Protein AF-K1T6G9-F1 (afdb_monomer_lite)

InterPro domains:
  IPR007936 Virulence-associated protein E-like domain [PF05272] (79-195)

Sequence (195 aa):
FQNDPLLSGAIAKNLLTERVDIVKPIGYHRIGTAITDTDMNYLLLYLEETYGLTSEKKITAAIGIVANENGYHPVRDYLNGLSWDGQERIRYCLRHFLGADTDQYTYEALRLFLLGAIHRAFCPGCKFEVMLCLVGGQGAGKSTFFRLLAVKDEWFSDDLRKLDDDNVYRKLQGHWIIEMSEMIATANAKSIEEI

Organism: NCBI:txid408170

Radius of gyration: 21.58 Å; chains: 1; bounding box: 62×30×57 Å

pLDDT: mean 89.71, std 13.71, range [32.81, 98.12]

Foldseek 3Di:
DCPDPQCNLQWAQAPQQRAIFRPDDRPDDDDGTGDDPVNLVVQQVVCCVPPVDNPSVVSVVVSVVVRHVSYDHVVVVVVVPDDDPPDDQLQCVCCVQQVDDSDPVSSVLSVLVVVVLVCCSVPPPDDDDDDRDDDDDPPSCPQVSQCVVQVHVQQEEAPCADPPDPCVVVRNGRHSYYHHPPPPVVVVVVVVVVD

Secondary structure (DSSP, 8-state):
-TT-TTTTTTEEEETTTTEEEE-S--SS--SSSB--HHHHHHHHHHHHHHH----HHHHHHHHHHHHHHT-B-HHHHHHHT----S---HHHHHHHHH----SHHHHHHHHHHHHHHHHHHHSTT-------PPP--TTSSHHHHHHHHTSSGGGEE-----SS-TTHHHHHTT-SEE---TTTHHHHHHHHTT-

Structure (mmCIF, N/CA/C/O backbone):
data_AF-K1T6G9-F1
#
_entry.id   AF-K1T6G9-F1
#
loop_
_atom_site.group_PDB
_atom_site.id
_atom_site.type_symbol
_atom_site.label_atom_id
_atom_site.label_alt_id
_atom_site.label_comp_id
_atom_site.label_asym_id
_atom_site.label_entity_id
_atom_site.label_seq_id
_atom_site.pdbx_PDB_ins_code
_atom_site.Cartn_x
_atom_site.Cartn_y
_atom_site.Cartn_z
_atom_site.occupancy
_atom_site.B_iso_or_equiv
_atom_site.auth_seq_id
_atom_site.auth_comp_id
_atom_site.auth_asym_id
_atom_site.auth_atom_id
_atom_site.pdbx_PDB_model_num
ATOM 1 N N . PHE A 1 1 ? -19.872 -5.309 17.193 1.00 87.12 1 PHE A N 1
ATOM 2 C CA . PHE A 1 1 ? -19.063 -5.073 15.980 1.00 87.12 1 PHE A CA 1
ATOM 3 C C . PHE A 1 1 ? -19.697 -5.681 14.733 1.00 87.12 1 PHE A C 1
ATOM 5 O O . PHE A 1 1 ? -20.281 -4.916 13.991 1.00 87.12 1 PHE A O 1
ATOM 12 N N . GLN A 1 2 ? -19.675 -7.001 14.497 1.00 89.06 2 GLN A N 1
ATOM 13 C CA . GLN A 1 2 ? -20.212 -7.580 13.243 1.00 89.06 2 GLN A CA 1
ATOM 14 C C . GLN A 1 2 ? -21.705 -7.295 12.983 1.00 89.06 2 GLN A C 1
ATOM 16 O O . GLN A 1 2 ? -22.087 -7.039 11.848 1.00 89.06 2 GLN A O 1
ATOM 21 N N . ASN A 1 3 ? -22.535 -7.297 14.030 1.00 92.12 3 ASN A N 1
ATOM 22 C CA . ASN A 1 3 ? -23.982 -7.050 13.926 1.00 92.12 3 ASN A CA 1
ATOM 23 C C . ASN A 1 3 ? -24.382 -5.612 14.284 1.00 92.12 3 ASN A C 1
ATOM 25 O O . ASN A 1 3 ? -25.564 -5.288 14.314 1.00 92.12 3 ASN A O 1
ATOM 29 N N . ASP A 1 4 ? -23.407 -4.770 14.621 1.00 95.31 4 ASP A N 1
ATOM 30 C CA . ASP A 1 4 ? -23.679 -3.397 15.027 1.00 95.31 4 ASP A CA 1
ATOM 31 C C . ASP A 1 4 ? -23.962 -2.531 13.785 1.00 95.31 4 ASP A C 1
ATOM 33 O O . ASP A 1 4 ? -23.167 -2.572 12.842 1.00 95.31 4 ASP A O 1
ATOM 37 N N . PRO A 1 5 ? -25.050 -1.743 13.751 1.00 94.06 5 PRO A N 1
ATOM 38 C CA . PRO A 1 5 ? -25.430 -0.992 12.554 1.00 94.06 5 PRO A CA 1
ATOM 39 C C . PRO A 1 5 ? -24.379 0.047 12.134 1.00 94.06 5 PRO A C 1
ATOM 41 O O . PRO A 1 5 ? -24.207 0.301 10.940 1.00 94.06 5 PRO A O 1
ATOM 44 N N . LEU A 1 6 ? -23.645 0.623 13.088 1.00 95.06 6 LEU A N 1
ATOM 45 C CA . LEU A 1 6 ? -22.611 1.616 12.821 1.00 95.06 6 LEU A CA 1
ATOM 46 C C . LEU A 1 6 ? -21.278 0.939 12.474 1.00 95.06 6 LEU A C 1
ATOM 48 O O . LEU A 1 6 ? -20.652 1.260 11.464 1.00 95.06 6 LEU A O 1
ATOM 52 N N . LEU A 1 7 ? -20.865 -0.040 13.278 1.00 95.75 7 LEU A N 1
ATOM 53 C CA . LEU A 1 7 ? -19.518 -0.610 13.283 1.00 95.75 7 LEU A CA 1
ATOM 54 C C . LEU A 1 7 ? -19.350 -1.855 12.399 1.00 95.75 7 LEU A C 1
ATOM 56 O O . LEU A 1 7 ? -18.214 -2.265 1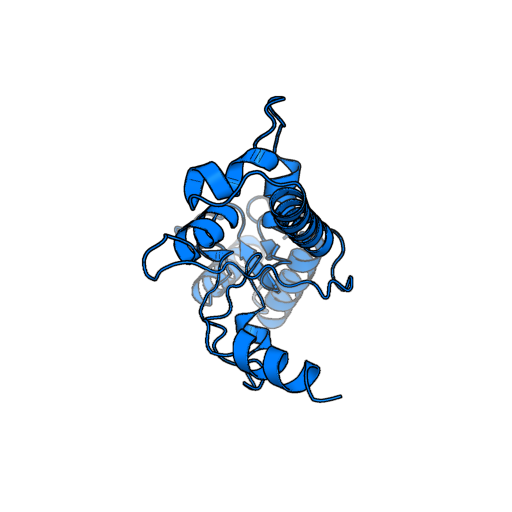2.152 1.00 95.75 7 LEU A O 1
ATOM 60 N N . SER A 1 8 ? -20.432 -2.461 11.902 1.00 95.38 8 SER A N 1
ATOM 61 C CA . SER A 1 8 ? -20.348 -3.637 11.023 1.00 95.38 8 SER A CA 1
ATOM 62 C C . SER A 1 8 ? -19.552 -3.328 9.754 1.00 95.38 8 SER A C 1
ATOM 64 O O . SER A 1 8 ? -19.879 -2.394 9.021 1.00 95.38 8 SER A O 1
ATOM 66 N N . GLY A 1 9 ? -18.465 -4.068 9.518 1.00 94.75 9 GLY A N 1
ATOM 67 C CA . GLY A 1 9 ? -17.541 -3.834 8.401 1.00 94.75 9 GLY A CA 1
ATOM 68 C C . GLY A 1 9 ? -16.750 -2.520 8.480 1.00 94.75 9 GLY A C 1
ATOM 69 O O . GLY A 1 9 ? -16.117 -2.143 7.501 1.00 94.75 9 GLY A O 1
ATOM 70 N N . ALA A 1 10 ? -16.790 -1.794 9.606 1.00 96.62 10 ALA A N 1
ATOM 71 C CA . ALA A 1 10 ? -16.025 -0.555 9.757 1.00 96.62 10 ALA A CA 1
ATOM 72 C C . ALA A 1 10 ? -14.562 -0.792 10.104 1.00 96.62 10 ALA A C 1
ATOM 74 O O . ALA A 1 10 ? -13.724 0.016 9.735 1.00 96.62 10 ALA A O 1
ATOM 75 N N . ILE A 1 11 ? -14.279 -1.853 10.856 1.00 97.62 11 ILE A N 1
ATOM 76 C CA . ILE A 1 11 ? -12.964 -2.130 11.428 1.00 97.62 11 ILE A CA 1
ATOM 77 C C . ILE A 1 11 ? -12.346 -3.281 10.650 1.00 97.62 11 ILE A C 1
ATOM 79 O O . ILE A 1 11 ? -12.944 -4.357 10.578 1.00 97.62 11 ILE A O 1
ATOM 83 N N . ALA A 1 12 ? -11.160 -3.055 10.097 1.00 98.12 12 ALA A N 1
ATOM 84 C CA . ALA A 1 12 ? -10.482 -3.998 9.223 1.00 98.12 12 ALA A CA 1
ATOM 85 C C . ALA A 1 12 ? -8.965 -3.944 9.417 1.00 98.12 12 ALA A C 1
ATOM 87 O O . ALA A 1 12 ? -8.394 -2.890 9.687 1.00 98.12 12 ALA A O 1
ATOM 88 N N . LYS A 1 13 ? -8.292 -5.085 9.273 1.00 98.12 13 LYS A N 1
ATOM 89 C CA . LYS A 1 13 ? -6.832 -5.156 9.290 1.00 98.12 13 LYS A CA 1
ATOM 90 C C . LYS A 1 13 ? -6.295 -4.825 7.902 1.00 98.12 13 LYS A C 1
ATOM 92 O O . LYS A 1 13 ? -6.597 -5.517 6.933 1.00 98.12 13 LYS A O 1
ATOM 97 N N . ASN A 1 14 ? -5.463 -3.800 7.813 1.00 97.75 14 ASN A N 1
ATOM 98 C CA . ASN A 1 14 ? -4.732 -3.475 6.601 1.00 97.75 14 ASN A CA 1
ATOM 99 C C . ASN A 1 14 ? -3.511 -4.398 6.495 1.00 97.75 14 ASN A C 1
ATOM 101 O O . ASN A 1 14 ? -2.544 -4.245 7.234 1.00 97.75 14 ASN A O 1
ATOM 105 N N . LEU A 1 15 ? -3.554 -5.365 5.582 1.00 96.69 15 LEU A N 1
ATOM 106 C CA . LEU A 1 15 ? -2.525 -6.401 5.423 1.00 96.69 15 LEU A CA 1
ATOM 107 C C . LEU A 1 15 ? -1.205 -5.877 4.834 1.00 96.69 15 LEU A C 1
ATOM 109 O O . LEU A 1 15 ? -0.201 -6.581 4.860 1.00 96.69 15 LEU A O 1
ATOM 113 N N . LEU A 1 16 ? -1.192 -4.658 4.281 1.00 95.56 16 LEU A N 1
ATOM 114 C CA . LEU A 1 16 ? 0.039 -4.026 3.802 1.00 95.56 16 LEU A CA 1
ATOM 115 C C . LEU A 1 16 ? 0.820 -3.392 4.965 1.00 95.56 16 LEU A C 1
ATOM 117 O O . LEU A 1 16 ? 2.044 -3.499 5.031 1.00 95.56 16 LEU A O 1
ATOM 121 N N . THR A 1 17 ? 0.112 -2.733 5.887 1.00 95.00 17 THR A N 1
ATOM 122 C CA . THR A 1 17 ? 0.708 -2.005 7.023 1.00 95.00 17 THR A CA 1
ATOM 123 C C . THR A 1 17 ? 0.685 -2.797 8.336 1.00 95.00 17 THR A C 1
ATOM 125 O O . THR A 1 17 ? 1.345 -2.401 9.293 1.00 95.00 17 THR A O 1
ATOM 128 N N . GLU A 1 18 ? -0.071 -3.898 8.389 1.00 94.56 18 GLU A N 1
ATOM 129 C CA . GLU A 1 18 ? -0.451 -4.677 9.581 1.00 94.56 18 GLU A CA 1
ATOM 130 C C . GLU A 1 18 ? -1.162 -3.868 10.681 1.00 94.56 18 GLU A C 1
ATOM 132 O O . GLU A 1 18 ? -1.222 -4.295 11.836 1.00 94.56 18 GLU A O 1
ATOM 137 N N . ARG A 1 19 ? -1.723 -2.703 10.339 1.00 95.69 19 ARG A N 1
ATOM 138 C CA . ARG A 1 19 ? -2.480 -1.859 11.273 1.00 95.69 19 ARG A CA 1
ATOM 139 C C . ARG A 1 19 ? -3.970 -2.173 11.228 1.00 95.69 19 ARG A C 1
ATOM 141 O O . ARG A 1 19 ? -4.474 -2.761 10.271 1.00 95.69 19 ARG A O 1
ATOM 148 N N . VAL A 1 20 ? -4.669 -1.782 12.289 1.00 97.88 20 VAL A N 1
ATOM 149 C CA . VAL A 1 20 ? -6.132 -1.787 12.314 1.00 97.88 20 VAL A CA 1
ATOM 150 C C . VAL A 1 20 ? -6.623 -0.440 11.812 1.00 97.88 20 VAL A C 1
ATOM 152 O O . VAL A 1 20 ? -6.256 0.599 12.361 1.00 97.88 20 VAL A O 1
ATOM 155 N N . ASP A 1 21 ? -7.481 -0.483 10.805 1.00 97.69 21 ASP A N 1
ATOM 156 C CA . ASP A 1 21 ? -8.034 0.676 10.131 1.00 97.69 21 ASP A CA 1
ATOM 157 C C . ASP A 1 21 ? -9.553 0.742 10.357 1.00 97.69 21 ASP A C 1
ATOM 159 O O . ASP A 1 21 ? -10.249 -0.276 10.404 1.00 97.69 21 ASP A O 1
ATOM 163 N N . ILE A 1 22 ? -10.074 1.964 10.464 1.00 97.19 22 ILE A N 1
ATOM 164 C CA . ILE A 1 22 ? -11.490 2.273 10.275 1.00 97.19 22 ILE A CA 1
ATOM 165 C C . ILE A 1 22 ? -11.675 2.661 8.806 1.00 97.19 22 ILE A C 1
ATOM 167 O O . ILE A 1 22 ? -11.188 3.711 8.372 1.00 97.19 22 ILE A O 1
ATOM 171 N N . VAL A 1 23 ? -12.365 1.804 8.053 1.00 95.25 23 VAL A N 1
ATOM 172 C CA . VAL A 1 23 ? -12.483 1.853 6.584 1.00 95.25 23 VAL A CA 1
ATOM 173 C C . VAL A 1 23 ? -13.799 2.452 6.084 1.00 95.25 23 VAL A C 1
ATOM 175 O O . VAL A 1 23 ? -13.985 2.622 4.881 1.00 95.25 23 VAL A O 1
ATOM 178 N N . LYS A 1 24 ? -14.711 2.814 6.992 1.00 93.62 24 LYS A N 1
ATOM 179 C CA . LYS A 1 24 ? -15.937 3.558 6.669 1.00 93.62 24 LYS A CA 1
ATOM 180 C C . LYS A 1 24 ? -16.251 4.599 7.753 1.00 93.62 24 LYS A C 1
ATOM 182 O O . LYS A 1 24 ? -15.775 4.452 8.877 1.00 93.62 24 LYS A O 1
ATOM 187 N N . PRO A 1 25 ? -17.064 5.627 7.461 1.00 93.12 25 PRO A N 1
ATOM 188 C CA . PRO A 1 25 ? -17.472 6.609 8.465 1.00 93.12 25 PRO A CA 1
ATOM 189 C C . PRO A 1 25 ? -18.239 5.968 9.634 1.00 93.12 25 PRO A C 1
ATOM 191 O O . PRO A 1 25 ? -19.157 5.181 9.408 1.00 93.12 25 PRO A O 1
ATOM 194 N N . ILE A 1 26 ? -17.897 6.348 10.871 1.00 93.06 26 ILE A N 1
ATOM 195 C CA . ILE A 1 26 ? -18.533 5.847 12.107 1.00 93.06 26 ILE A CA 1
ATOM 196 C C . ILE A 1 26 ? -19.054 6.971 13.019 1.00 93.06 26 ILE A C 1
ATOM 198 O O . ILE A 1 26 ? -19.041 6.861 14.238 1.00 93.06 26 ILE A O 1
ATOM 202 N N . GLY A 1 27 ? -19.535 8.067 12.426 1.00 89.25 27 GLY A N 1
ATOM 203 C CA . GLY A 1 27 ? -20.288 9.101 13.152 1.00 89.25 27 GLY A CA 1
ATOM 204 C C . GLY A 1 27 ? -19.471 10.26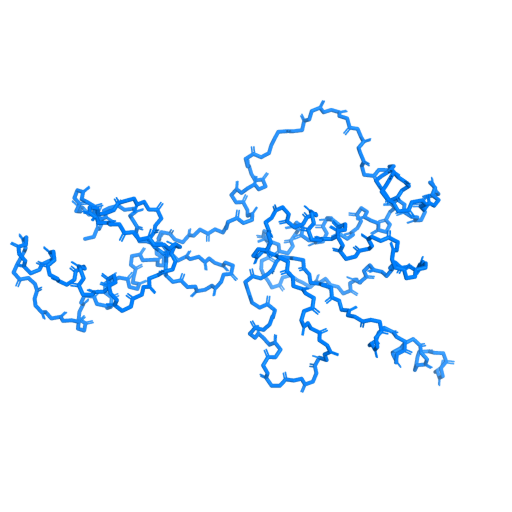5 13.721 1.00 89.25 27 GLY A C 1
ATOM 205 O O . GLY A 1 27 ? -20.058 11.182 14.285 1.00 89.25 27 GLY A O 1
ATOM 206 N N . TYR A 1 28 ? -18.151 10.290 13.526 1.00 90.88 28 TYR A N 1
ATOM 207 C CA . TYR A 1 28 ? -17.304 11.432 13.878 1.00 90.88 28 TYR A CA 1
ATOM 208 C C . TYR A 1 28 ? -16.223 11.687 12.818 1.00 90.88 28 TYR A C 1
ATOM 210 O O . TYR A 1 28 ? -15.920 10.831 11.982 1.00 90.88 28 TYR A O 1
ATOM 218 N N . HIS A 1 29 ? -15.677 12.905 12.819 1.00 89.88 29 HIS A N 1
ATOM 219 C CA . HIS A 1 29 ? -14.650 13.312 11.865 1.00 89.88 29 HIS A CA 1
ATOM 220 C C . HIS A 1 29 ? -13.283 12.739 12.245 1.00 89.88 29 HIS A C 1
ATOM 222 O O . HIS A 1 29 ? -12.894 12.768 13.411 1.00 89.88 29 HIS A O 1
ATOM 228 N N . ARG A 1 30 ? -12.540 12.265 11.244 1.00 91.88 30 ARG A N 1
ATOM 229 C CA . ARG A 1 30 ? -11.214 11.674 11.418 1.00 91.88 30 ARG A CA 1
ATOM 230 C C . ARG A 1 30 ? -10.339 11.888 10.190 1.00 91.88 30 ARG A C 1
ATOM 232 O O . ARG A 1 30 ? -10.846 12.043 9.079 1.00 91.88 30 ARG A O 1
ATOM 239 N N . ILE A 1 31 ? -9.027 11.872 10.414 1.00 86.25 31 ILE A N 1
ATOM 240 C CA . ILE A 1 31 ? -7.997 12.005 9.381 1.00 86.25 31 ILE A CA 1
ATOM 241 C C . ILE A 1 31 ? -7.228 10.684 9.308 1.00 86.25 31 ILE A C 1
ATOM 243 O O . ILE A 1 31 ? -6.717 10.208 10.318 1.00 86.25 31 ILE A O 1
ATOM 247 N N . GLY A 1 32 ? -7.132 10.106 8.110 1.00 90.62 32 GLY A N 1
ATOM 248 C CA . GLY A 1 32 ? -6.495 8.805 7.891 1.00 90.62 32 GLY A CA 1
ATOM 249 C C . GLY A 1 32 ? -7.404 7.616 8.212 1.00 90.62 32 GLY A C 1
ATOM 250 O O . GLY A 1 32 ? -8.550 7.779 8.636 1.00 90.62 32 GLY A O 1
ATOM 251 N N . THR A 1 33 ? -6.907 6.405 7.955 1.00 94.25 33 THR A N 1
ATOM 252 C CA . THR A 1 33 ? -7.651 5.150 8.159 1.00 94.25 33 THR A CA 1
ATOM 253 C C . THR A 1 33 ? -7.239 4.425 9.431 1.00 94.25 33 THR A C 1
ATOM 255 O O . THR A 1 33 ? -8.123 3.925 10.118 1.00 94.25 33 THR A O 1
ATOM 258 N N . ALA A 1 34 ? -5.959 4.443 9.807 1.00 96.06 34 ALA A N 1
ATOM 259 C CA . ALA A 1 34 ? -5.457 3.781 11.012 1.00 96.06 34 ALA A CA 1
ATOM 260 C C . ALA A 1 34 ? -6.169 4.256 12.291 1.00 96.06 34 ALA A C 1
ATOM 262 O O . ALA A 1 34 ? -6.409 5.452 12.463 1.00 96.06 34 ALA A O 1
ATOM 263 N N . ILE A 1 35 ? -6.504 3.315 13.175 1.00 95.75 35 ILE A N 1
ATOM 264 C CA . ILE A 1 35 ? -7.061 3.608 14.500 1.00 95.75 35 ILE A CA 1
ATOM 265 C C . ILE A 1 35 ? -6.044 4.393 15.333 1.00 95.75 35 ILE A C 1
ATOM 267 O O . ILE A 1 35 ? -4.867 4.040 15.406 1.00 95.75 35 ILE A O 1
ATOM 271 N N . THR A 1 36 ? -6.537 5.437 15.991 1.00 95.25 36 THR A N 1
ATOM 272 C CA . THR A 1 36 ? -5.817 6.255 16.971 1.00 95.25 36 THR A CA 1
ATOM 273 C C . THR A 1 36 ? -6.381 6.059 18.380 1.00 95.25 36 THR A C 1
ATOM 275 O O . THR A 1 36 ? -7.480 5.532 18.554 1.00 95.25 36 THR A O 1
ATOM 278 N N . ASP A 1 37 ? -5.679 6.554 19.400 1.00 93.62 37 ASP A N 1
ATOM 279 C CA . ASP A 1 37 ? -6.185 6.548 20.783 1.00 93.62 37 ASP A CA 1
ATOM 280 C C . ASP A 1 37 ? -7.502 7.334 20.914 1.00 93.62 37 ASP A C 1
ATOM 282 O O . ASP A 1 37 ? -8.397 6.967 21.674 1.00 93.62 37 ASP A O 1
ATOM 286 N N . THR A 1 38 ? -7.664 8.402 20.126 1.00 94.19 38 THR A N 1
ATOM 287 C CA . THR A 1 38 ? -8.920 9.156 20.065 1.00 94.19 38 THR A CA 1
ATOM 288 C C . THR A 1 38 ? -10.052 8.315 19.477 1.00 94.19 38 THR A C 1
ATOM 290 O O . THR A 1 38 ? -11.153 8.334 20.024 1.00 94.19 38 THR A O 1
ATOM 293 N N . ASP A 1 39 ? -9.793 7.541 18.415 1.00 94.88 39 ASP A N 1
ATOM 294 C CA . ASP A 1 39 ? -10.783 6.608 17.863 1.00 94.88 39 ASP A CA 1
ATOM 295 C C . ASP A 1 39 ? -11.193 5.553 18.901 1.00 94.88 39 ASP A C 1
ATOM 297 O O . ASP A 1 39 ? -12.376 5.253 19.047 1.00 94.88 39 ASP A O 1
ATOM 301 N N . MET A 1 40 ? -10.231 5.029 19.666 1.00 94.69 40 MET A N 1
ATOM 302 C CA . MET A 1 40 ? -10.508 4.073 20.740 1.00 94.69 40 MET A CA 1
ATOM 303 C C . MET A 1 40 ? -11.439 4.661 21.803 1.00 94.69 40 MET A C 1
ATOM 305 O O . MET A 1 40 ? -12.405 4.003 22.183 1.00 94.69 40 MET A O 1
ATOM 309 N N . ASN A 1 41 ? -11.220 5.909 22.222 1.00 94.62 41 ASN A N 1
ATOM 310 C CA . ASN A 1 41 ? -12.104 6.587 23.174 1.00 94.62 41 ASN A CA 1
ATOM 311 C C . ASN A 1 41 ? -13.530 6.766 22.629 1.00 94.62 41 ASN A C 1
ATOM 313 O O . ASN A 1 41 ? -14.491 6.512 23.352 1.00 94.62 41 ASN A O 1
ATOM 317 N N . TYR A 1 42 ? -13.685 7.148 21.3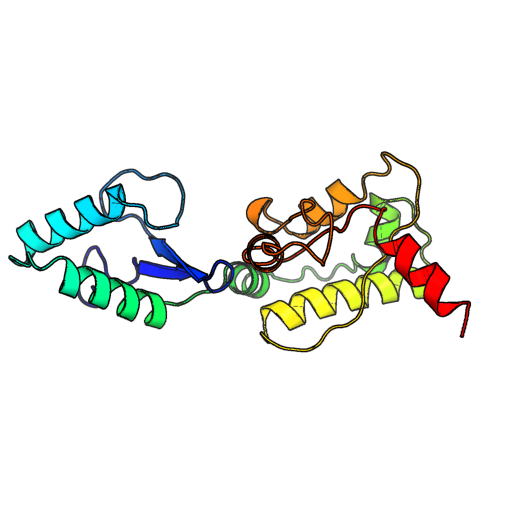55 1.00 95.31 42 TYR A N 1
ATOM 318 C CA . TYR A 1 42 ? -15.009 7.247 20.728 1.00 95.31 42 TYR A CA 1
ATOM 319 C C . TYR A 1 42 ? -15.711 5.890 20.626 1.00 95.31 42 TYR A C 1
ATOM 321 O O . TYR A 1 42 ? -16.907 5.797 20.897 1.00 95.31 42 TYR A O 1
ATOM 329 N N . LEU A 1 43 ? -14.982 4.831 20.266 1.00 94.88 43 LEU A N 1
ATOM 330 C CA . LEU A 1 43 ? -15.524 3.474 20.202 1.00 94.88 43 LEU A CA 1
ATOM 331 C C . LEU A 1 43 ? -15.953 2.969 21.585 1.00 94.88 43 LEU A C 1
ATOM 333 O O . LEU A 1 43 ? -17.015 2.361 21.700 1.00 94.88 43 LEU A O 1
ATOM 337 N N . LEU A 1 44 ? -15.152 3.226 22.625 1.00 95.69 44 LEU A N 1
ATOM 338 C CA . LEU A 1 44 ? -15.493 2.882 24.007 1.00 95.69 44 LEU A CA 1
ATOM 339 C C . LEU A 1 44 ? -16.762 3.607 24.452 1.00 95.69 44 LEU A C 1
ATOM 341 O O . LEU A 1 44 ? -17.699 2.945 24.889 1.00 95.69 44 LEU A O 1
ATOM 345 N N . LEU A 1 45 ? -16.818 4.928 24.258 1.00 95.75 45 LEU A N 1
ATOM 346 C CA . LEU A 1 45 ? -17.984 5.740 24.605 1.00 95.75 45 LEU A CA 1
ATOM 347 C C . LEU A 1 45 ? -19.245 5.243 23.887 1.00 95.75 45 LEU A C 1
ATOM 349 O O . LEU A 1 45 ? -20.266 5.005 24.524 1.00 95.75 45 LEU A O 1
ATOM 353 N N . TYR A 1 46 ? -19.159 5.001 22.577 1.00 96.12 46 TYR A N 1
ATOM 354 C CA . TYR A 1 46 ? -20.281 4.488 21.791 1.00 96.12 46 TYR A CA 1
ATOM 355 C C . TYR A 1 46 ? -20.793 3.133 22.306 1.00 96.12 46 TYR A C 1
ATOM 357 O O . TYR A 1 46 ? -22.002 2.918 22.413 1.00 96.12 46 TYR A O 1
ATOM 365 N N . LEU A 1 47 ? -19.887 2.202 22.621 1.00 96.38 47 LEU A N 1
ATOM 366 C CA . LEU A 1 47 ? -20.250 0.865 23.101 1.00 96.38 47 LEU A CA 1
ATOM 367 C C . LEU A 1 47 ? -20.790 0.883 24.535 1.00 96.38 47 LEU A C 1
ATOM 369 O O . LEU A 1 47 ? -21.654 0.067 24.870 1.00 96.38 47 LEU A O 1
ATOM 373 N N . GLU A 1 48 ? -20.309 1.804 25.365 1.00 96.88 48 GLU A N 1
ATOM 374 C CA . GLU A 1 48 ? -20.846 2.048 26.699 1.00 96.88 48 GLU A CA 1
ATOM 375 C C . GLU A 1 48 ? -22.270 2.606 26.618 1.00 96.88 48 GLU A C 1
ATOM 377 O O . GLU A 1 48 ? -23.181 2.021 27.200 1.00 96.88 48 GLU A O 1
ATOM 382 N N . GLU A 1 49 ? -22.497 3.665 25.838 1.00 96.50 49 GLU A N 1
ATOM 383 C CA . GLU A 1 49 ? -23.817 4.294 25.701 1.00 96.50 49 GLU A CA 1
ATOM 384 C C . GLU A 1 49 ? -24.848 3.368 25.037 1.00 96.50 49 GLU A C 1
ATOM 386 O O . GLU A 1 49 ? -26.015 3.351 25.428 1.00 96.50 49 GLU A O 1
ATOM 391 N N . THR A 1 50 ? -24.428 2.572 24.049 1.00 96.62 50 THR A N 1
ATOM 392 C CA . THR A 1 50 ? -25.345 1.725 23.267 1.00 96.62 50 THR A CA 1
ATOM 393 C C . THR A 1 50 ? -25.617 0.375 23.934 1.00 96.62 50 THR A C 1
ATOM 395 O O . THR A 1 50 ? -26.727 -0.150 23.838 1.00 96.62 50 THR A O 1
ATOM 398 N N . TYR A 1 51 ? -24.618 -0.213 24.605 1.00 96.25 51 TYR A N 1
ATOM 399 C CA . TYR A 1 51 ? -24.685 -1.595 25.102 1.00 96.25 51 TYR A CA 1
ATOM 400 C C . TYR A 1 51 ? -24.268 -1.769 26.570 1.00 96.25 51 TYR A C 1
ATOM 402 O O . TYR A 1 51 ? -24.290 -2.895 27.071 1.00 96.25 51 TYR A O 1
ATOM 410 N N . GLY A 1 52 ? -23.858 -0.707 27.269 1.00 96.88 52 GLY A N 1
ATOM 411 C CA . GLY A 1 52 ? -23.348 -0.784 28.643 1.00 96.88 52 GLY A CA 1
ATOM 412 C C . GLY A 1 52 ? -22.001 -1.507 28.765 1.00 96.88 52 GLY A C 1
ATOM 413 O O . GLY A 1 52 ? -21.665 -2.019 29.834 1.00 96.88 52 GLY A O 1
ATOM 414 N N . LEU A 1 53 ? -21.237 -1.619 27.672 1.00 95.56 53 LEU A N 1
ATOM 415 C CA . LEU A 1 53 ? -19.953 -2.319 27.657 1.00 95.56 53 LEU A CA 1
ATOM 416 C C . LEU A 1 53 ? -18.821 -1.381 28.089 1.00 95.56 53 LEU A C 1
ATOM 418 O O . LEU A 1 53 ? -18.426 -0.502 27.339 1.00 95.56 53 LEU A O 1
ATOM 422 N N . THR A 1 54 ? -18.245 -1.629 29.266 1.00 94.25 54 THR A N 1
ATOM 423 C CA . THR A 1 54 ? -17.219 -0.754 29.875 1.00 94.25 54 THR A CA 1
ATOM 424 C C . THR A 1 54 ? -15.826 -1.382 29.958 1.00 94.25 54 THR A C 1
ATOM 426 O O . THR A 1 54 ? -14.851 -0.741 30.342 1.00 94.25 54 THR A O 1
ATOM 429 N N . SER A 1 55 ? -15.693 -2.668 29.622 1.00 96.38 55 SER A N 1
ATOM 430 C CA . SER A 1 55 ? -14.413 -3.372 29.727 1.00 96.38 55 SER A CA 1
ATOM 431 C C . SER A 1 55 ? -13.527 -3.089 28.517 1.00 96.38 55 SER A C 1
ATOM 433 O O . SER A 1 55 ? -13.567 -3.825 27.529 1.00 96.38 55 SER A O 1
ATOM 435 N N . GLU A 1 56 ? -12.667 -2.079 28.638 1.00 94.75 56 GLU A N 1
ATOM 436 C CA . GLU A 1 56 ? -11.706 -1.691 27.599 1.00 94.75 56 GLU A CA 1
ATOM 437 C C . GLU A 1 56 ? -10.908 -2.888 27.069 1.00 94.75 56 GLU A C 1
ATOM 439 O O . GLU A 1 56 ? -10.888 -3.150 25.870 1.00 94.75 56 GLU A O 1
ATOM 444 N N . LYS A 1 57 ? -10.348 -3.714 27.962 1.00 96.50 57 LYS A N 1
ATOM 445 C CA . LYS A 1 57 ? -9.576 -4.904 27.572 1.00 96.50 57 LYS A CA 1
ATOM 446 C C . LYS A 1 57 ? -10.361 -5.861 26.662 1.00 96.50 57 LYS A C 1
ATOM 448 O O . LYS A 1 57 ? -9.796 -6.400 25.711 1.00 96.50 57 LYS A O 1
ATOM 453 N N . LYS A 1 58 ? -11.644 -6.107 26.954 1.00 96.12 58 LYS A N 1
ATOM 454 C CA . LYS A 1 58 ? -12.489 -6.990 26.129 1.00 96.12 58 LYS A CA 1
ATOM 455 C C . LYS A 1 58 ? -12.831 -6.339 24.794 1.00 96.12 58 LYS A C 1
ATOM 457 O O . LYS A 1 58 ? -12.856 -7.030 23.780 1.00 96.12 58 LYS A O 1
ATOM 462 N N . ILE A 1 59 ? -13.069 -5.031 24.799 1.00 95.88 59 ILE A N 1
ATOM 463 C CA . ILE A 1 59 ? -13.388 -4.259 23.599 1.00 95.88 59 ILE A CA 1
ATOM 464 C C . ILE A 1 59 ? -12.189 -4.240 22.651 1.00 95.88 59 ILE A C 1
ATOM 466 O O . ILE A 1 59 ? -12.339 -4.617 21.494 1.00 95.88 59 ILE A O 1
ATOM 470 N N . THR A 1 60 ? -10.989 -3.933 23.143 1.00 95.75 60 THR A N 1
ATOM 471 C CA . THR A 1 60 ? -9.754 -3.957 22.345 1.00 95.75 60 THR A CA 1
ATOM 472 C C . THR A 1 60 ? -9.471 -5.346 21.770 1.00 95.75 60 THR A C 1
ATOM 474 O O . THR A 1 60 ? -9.129 -5.472 20.594 1.00 95.75 60 THR A O 1
ATOM 477 N N . ALA A 1 61 ? -9.682 -6.412 22.552 1.00 96.62 61 ALA A N 1
ATOM 478 C CA . ALA A 1 61 ? -9.560 -7.779 22.044 1.00 96.62 61 ALA A CA 1
ATOM 479 C C . ALA A 1 61 ? -10.574 -8.073 20.921 1.00 96.62 61 ALA A C 1
ATOM 481 O O . ALA A 1 61 ? -10.211 -8.644 19.895 1.00 96.62 61 ALA A O 1
ATOM 482 N N . ALA A 1 62 ? -11.830 -7.649 21.084 1.00 96.31 62 ALA A N 1
ATOM 483 C CA . ALA A 1 62 ? -12.871 -7.827 20.075 1.00 96.31 62 ALA A CA 1
ATOM 484 C C . ALA A 1 62 ? -12.603 -7.016 18.794 1.00 96.31 62 ALA A C 1
ATOM 486 O O . ALA A 1 62 ? -12.836 -7.527 17.700 1.00 96.31 62 ALA A O 1
ATOM 487 N N . ILE A 1 63 ? -12.066 -5.797 18.914 1.00 96.56 63 ILE A N 1
ATOM 488 C CA . ILE A 1 63 ? -11.604 -4.983 17.779 1.00 96.56 63 ILE A CA 1
ATOM 489 C C . ILE A 1 63 ? -10.533 -5.740 16.996 1.00 96.56 63 ILE A C 1
ATOM 491 O O . ILE A 1 63 ? -10.646 -5.854 15.780 1.00 96.56 63 ILE A O 1
ATOM 495 N N . GLY A 1 64 ? -9.534 -6.308 17.680 1.00 96.56 64 GLY A N 1
ATOM 496 C CA . GLY A 1 64 ? -8.474 -7.087 17.036 1.00 96.56 64 GLY A CA 1
ATOM 497 C C . GLY A 1 64 ? -8.997 -8.312 16.277 1.00 96.56 64 GLY A C 1
ATOM 498 O O . GLY A 1 64 ? -8.568 -8.561 15.151 1.00 96.56 64 GLY A O 1
ATOM 499 N N . ILE A 1 65 ? -9.956 -9.042 16.858 1.00 97.25 65 ILE A N 1
ATOM 500 C CA . ILE A 1 65 ? -10.590 -10.205 16.213 1.00 97.25 65 ILE A CA 1
ATOM 501 C C . ILE A 1 65 ? -11.319 -9.777 14.936 1.00 97.25 65 ILE A C 1
ATOM 503 O O . ILE A 1 65 ? -11.043 -10.307 13.862 1.00 97.25 65 ILE A O 1
ATOM 507 N N . VAL A 1 66 ? -12.193 -8.775 15.037 1.00 97.12 66 VAL A N 1
ATOM 508 C CA . VAL A 1 66 ? -13.010 -8.321 13.903 1.00 97.12 66 VAL A CA 1
ATOM 509 C C . VAL A 1 66 ? -12.155 -7.678 12.815 1.00 97.12 66 VAL A C 1
ATOM 511 O O . VAL A 1 66 ? -12.408 -7.890 11.633 1.00 97.12 66 VAL A O 1
ATOM 514 N N . ALA A 1 67 ? -11.110 -6.934 13.190 1.00 97.75 67 ALA A N 1
ATOM 515 C CA . ALA A 1 67 ? -10.152 -6.398 12.233 1.00 97.75 67 ALA A CA 1
ATOM 516 C C . ALA A 1 67 ? -9.515 -7.522 11.409 1.00 97.75 67 ALA A C 1
ATOM 518 O O . ALA A 1 67 ? -9.448 -7.428 10.185 1.00 97.75 67 ALA A O 1
ATOM 519 N N . ASN A 1 68 ? -9.069 -8.591 12.073 1.00 96.69 68 ASN A N 1
ATOM 520 C CA . ASN A 1 68 ? -8.442 -9.727 11.408 1.00 96.69 68 ASN A CA 1
ATOM 521 C C . ASN A 1 68 ? -9.409 -10.458 10.463 1.00 96.69 68 ASN A C 1
ATOM 523 O O . ASN A 1 68 ? -9.008 -10.850 9.372 1.00 96.69 68 ASN A O 1
ATOM 527 N N . GLU A 1 69 ? -10.673 -10.615 10.857 1.00 96.31 69 GLU A N 1
ATOM 528 C CA . GLU A 1 69 ? -11.713 -11.225 10.015 1.00 96.31 69 GLU A CA 1
ATOM 529 C C . GLU A 1 69 ? -12.049 -10.376 8.782 1.00 96.31 69 GLU A C 1
ATOM 531 O O . GLU A 1 69 ? -12.266 -10.919 7.703 1.00 96.31 69 GLU A O 1
ATOM 536 N N . ASN A 1 70 ? -12.037 -9.050 8.924 1.00 97.06 70 ASN A N 1
ATOM 537 C CA . ASN A 1 70 ? -12.330 -8.103 7.845 1.00 97.06 70 ASN A CA 1
ATOM 538 C C . ASN A 1 70 ? -11.073 -7.657 7.074 1.00 97.06 70 ASN A C 1
ATOM 540 O O . ASN A 1 70 ? -11.088 -6.601 6.443 1.00 97.06 70 ASN A O 1
ATOM 544 N N . GLY A 1 71 ? -9.962 -8.392 7.170 1.00 97.06 71 GLY A N 1
ATOM 545 C CA . GLY A 1 71 ? -8.681 -7.975 6.602 1.00 97.06 71 GLY A CA 1
ATOM 546 C C . GLY A 1 71 ? -8.740 -7.669 5.099 1.00 97.06 71 GLY A C 1
ATOM 547 O O . GLY A 1 71 ? -9.401 -8.369 4.335 1.00 97.06 71 GLY A O 1
ATOM 548 N N . TYR A 1 72 ? -8.008 -6.645 4.666 1.00 97.56 72 TYR A N 1
ATOM 549 C CA . TYR A 1 72 ? -7.942 -6.209 3.268 1.00 97.56 72 TYR A CA 1
ATOM 550 C C . TYR A 1 72 ? -6.515 -5.824 2.882 1.00 97.56 72 TYR A C 1
ATOM 552 O O . TYR A 1 72 ? -5.682 -5.529 3.741 1.00 97.56 72 TYR A O 1
ATOM 560 N N . HIS A 1 73 ? -6.209 -5.818 1.585 1.00 97.62 73 HIS A N 1
ATOM 561 C CA . HIS A 1 73 ? -4.897 -5.402 1.100 1.00 97.62 73 HIS A CA 1
ATOM 562 C C . HIS A 1 73 ? -5.069 -4.299 0.052 1.00 97.62 73 HIS A C 1
ATOM 564 O O . HIS A 1 73 ? -5.392 -4.607 -1.096 1.00 97.62 73 HIS A O 1
ATOM 570 N N . PRO A 1 74 ? -4.756 -3.032 0.374 1.00 97.19 74 PRO A N 1
ATOM 571 C CA . PRO A 1 74 ? -5.139 -1.890 -0.458 1.00 97.19 74 PRO A CA 1
ATOM 572 C C . PRO A 1 74 ? -4.570 -1.947 -1.886 1.00 97.19 74 PRO A C 1
ATOM 574 O O . PRO A 1 74 ? -5.258 -1.600 -2.842 1.00 97.19 74 PRO A O 1
ATOM 577 N N . VAL A 1 75 ? -3.345 -2.461 -2.056 1.00 97.88 75 VAL A N 1
ATOM 578 C CA . VAL A 1 75 ? -2.751 -2.686 -3.388 1.00 97.88 75 VAL A CA 1
ATOM 579 C C . VAL A 1 75 ? -3.490 -3.776 -4.170 1.00 97.88 75 VAL A C 1
ATOM 581 O O . VAL A 1 75 ? -3.691 -3.621 -5.369 1.00 97.88 75 VAL A O 1
ATOM 584 N N . ARG A 1 76 ? -3.920 -4.875 -3.528 1.00 98.12 76 ARG A N 1
ATOM 585 C CA . ARG A 1 76 ? -4.670 -5.937 -4.221 1.00 98.12 76 ARG A CA 1
ATOM 586 C C . ARG A 1 76 ? -6.035 -5.427 -4.638 1.00 98.12 76 ARG A C 1
ATOM 588 O O . ARG A 1 76 ? -6.444 -5.688 -5.759 1.00 98.12 76 ARG A O 1
ATOM 595 N N . ASP A 1 77 ? -6.703 -4.692 -3.756 1.00 97.69 77 ASP A N 1
ATOM 596 C CA . ASP A 1 77 ? -8.018 -4.120 -4.033 1.00 97.69 77 ASP A CA 1
ATOM 597 C C . ASP A 1 77 ? -7.939 -3.140 -5.207 1.00 97.69 77 ASP A C 1
ATOM 599 O O . ASP A 1 77 ? -8.755 -3.210 -6.124 1.00 97.69 77 ASP A O 1
ATOM 603 N N . TYR A 1 78 ? -6.899 -2.298 -5.238 1.00 97.81 78 TYR A N 1
ATOM 604 C CA . TYR A 1 78 ? -6.608 -1.442 -6.385 1.00 97.81 78 TYR A CA 1
ATOM 605 C C . TYR A 1 78 ? -6.368 -2.255 -7.663 1.00 97.81 78 TYR A C 1
ATOM 607 O O . TYR A 1 78 ? -7.048 -2.019 -8.657 1.00 97.81 78 TYR A O 1
ATOM 615 N N . LEU A 1 79 ? -5.451 -3.231 -7.637 1.00 97.38 79 LEU A N 1
ATOM 616 C CA . LEU A 1 79 ? -5.093 -4.040 -8.809 1.00 97.38 79 LEU A CA 1
ATOM 617 C C . LEU A 1 79 ? -6.280 -4.850 -9.352 1.00 97.38 79 LEU A C 1
ATOM 619 O O . LEU A 1 79 ? -6.460 -4.917 -10.564 1.00 97.38 79 LEU A O 1
ATOM 623 N N . ASN A 1 80 ? -7.109 -5.419 -8.475 1.00 97.75 80 ASN A N 1
ATOM 624 C CA . ASN A 1 80 ? -8.324 -6.148 -8.847 1.00 97.75 80 ASN A CA 1
ATOM 625 C C . ASN A 1 80 ? -9.417 -5.230 -9.417 1.00 97.75 80 ASN A C 1
ATOM 627 O O . ASN A 1 80 ? -10.283 -5.701 -10.149 1.00 97.75 80 ASN A O 1
ATOM 631 N N . GLY A 1 81 ? -9.392 -3.936 -9.085 1.00 97.31 81 GLY A N 1
ATOM 632 C CA . GLY A 1 81 ? -10.308 -2.934 -9.628 1.00 97.31 81 GLY A CA 1
ATOM 633 C C . GLY A 1 81 ? -9.906 -2.394 -11.005 1.00 97.31 81 GLY A C 1
ATOM 634 O O . GLY A 1 81 ? -10.684 -1.665 -11.622 1.00 97.31 81 GLY A O 1
ATOM 635 N N . LEU A 1 82 ? -8.708 -2.720 -11.501 1.00 96.06 82 LEU A N 1
ATOM 636 C CA . LEU A 1 82 ? -8.234 -2.243 -12.797 1.00 96.06 82 LEU A CA 1
ATOM 637 C C . LEU A 1 82 ? -8.904 -2.985 -13.956 1.00 96.06 82 LEU A C 1
ATOM 639 O O . LEU A 1 82 ? -9.083 -4.199 -13.936 1.00 96.06 82 LEU A O 1
ATOM 643 N N . SER A 1 83 ? -9.202 -2.243 -15.021 1.00 97.19 83 SER A N 1
ATOM 644 C CA . SER A 1 83 ? -9.625 -2.789 -16.312 1.00 97.19 83 SER A CA 1
ATOM 645 C C . SER A 1 83 ? -8.600 -2.413 -17.370 1.00 97.19 83 SER A C 1
ATOM 647 O O . SER A 1 83 ? -8.257 -1.239 -17.514 1.00 97.19 83 SER A O 1
ATOM 649 N N . TRP A 1 84 ? -8.088 -3.404 -18.099 1.00 96.12 84 TRP A N 1
ATOM 650 C CA . TRP A 1 84 ? -7.154 -3.141 -19.187 1.00 96.12 84 TRP A CA 1
ATOM 651 C C .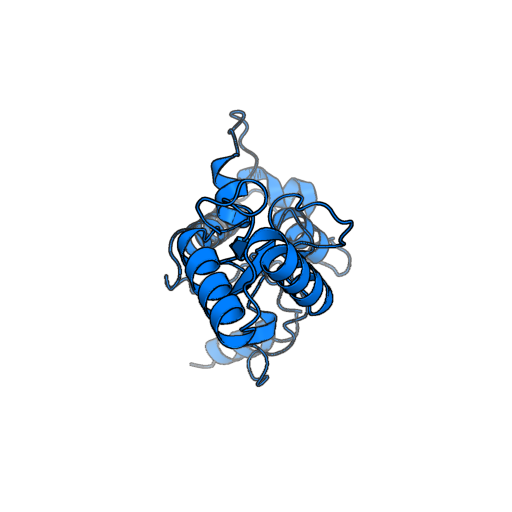 TRP A 1 84 ? -7.896 -2.572 -20.396 1.00 96.12 84 TRP A C 1
ATOM 653 O O . TRP A 1 84 ? -8.912 -3.108 -20.828 1.00 96.12 84 TRP A O 1
ATOM 663 N N . ASP A 1 85 ? -7.356 -1.496 -20.954 1.00 96.50 85 ASP A N 1
ATOM 664 C CA . ASP A 1 85 ? -7.926 -0.768 -22.087 1.00 96.50 85 ASP A CA 1
ATOM 665 C C . ASP A 1 85 ? -7.418 -1.259 -23.455 1.00 96.50 85 ASP A C 1
ATOM 667 O O . ASP A 1 85 ? -7.708 -0.649 -24.481 1.00 96.50 85 ASP A O 1
ATOM 671 N N . GLY A 1 86 ? -6.641 -2.345 -23.485 1.00 96.56 86 GLY A N 1
ATOM 672 C CA . GLY A 1 86 ? -6.105 -2.929 -24.715 1.00 96.56 86 GLY A CA 1
ATOM 673 C C . GLY A 1 86 ? -4.824 -2.271 -25.239 1.00 96.56 86 GLY A C 1
ATOM 674 O O . GLY A 1 86 ? -4.261 -2.756 -26.220 1.00 96.56 86 GLY A O 1
ATOM 675 N N . GLN A 1 87 ? -4.322 -1.199 -24.612 1.00 95.94 87 GLN A N 1
ATOM 676 C CA . GLN A 1 87 ? -3.115 -0.516 -25.081 1.00 95.94 87 GLN A CA 1
ATOM 677 C C . GLN A 1 87 ? -1.850 -1.061 -24.395 1.00 95.94 87 GLN A C 1
ATOM 679 O O . GLN A 1 87 ? -1.727 -1.070 -23.166 1.00 95.94 87 GLN A O 1
ATOM 684 N N . GLU A 1 88 ? -0.867 -1.486 -25.195 1.00 93.50 88 GLU A N 1
ATOM 685 C CA . GLU A 1 88 ? 0.438 -1.942 -24.701 1.00 93.50 88 GLU A CA 1
ATOM 686 C C . GLU A 1 88 ? 1.300 -0.743 -24.272 1.00 93.50 88 GLU A C 1
ATOM 688 O O . GLU A 1 88 ? 1.860 -0.027 -25.101 1.00 93.50 88 GLU A O 1
ATOM 693 N N . ARG A 1 89 ? 1.420 -0.515 -22.956 1.00 94.12 89 ARG A N 1
ATOM 694 C CA . ARG A 1 89 ? 2.223 0.596 -22.405 1.00 94.12 89 ARG A CA 1
ATOM 695 C C . ARG A 1 89 ? 3.588 0.181 -21.874 1.00 94.12 89 ARG A C 1
ATOM 697 O O . ARG A 1 89 ? 4.530 0.959 -21.974 1.00 94.12 89 ARG A O 1
ATOM 704 N N . ILE A 1 90 ? 3.722 -1.039 -21.350 1.00 95.00 90 ILE A N 1
ATOM 705 C CA . ILE A 1 90 ? 4.953 -1.492 -20.676 1.00 95.00 90 ILE A CA 1
ATOM 706 C C . ILE A 1 90 ? 6.170 -1.405 -21.611 1.00 95.00 90 ILE A C 1
ATOM 708 O O . ILE A 1 90 ? 7.210 -0.903 -21.197 1.00 95.00 90 ILE A O 1
ATOM 712 N N . ARG A 1 91 ? 6.023 -1.795 -22.886 1.00 95.06 91 ARG A N 1
ATOM 713 C CA . ARG A 1 91 ? 7.099 -1.774 -23.894 1.00 95.06 91 ARG A CA 1
ATOM 714 C C . ARG A 1 91 ? 7.762 -0.417 -24.093 1.00 95.06 91 ARG A C 1
ATOM 716 O O . ARG A 1 91 ? 8.967 -0.358 -24.303 1.00 95.06 91 ARG A O 1
ATOM 723 N N . TYR A 1 92 ? 6.989 0.659 -24.019 1.00 95.00 92 TYR A N 1
ATOM 724 C CA . TYR A 1 92 ? 7.478 2.010 -24.292 1.00 95.00 92 TYR A CA 1
ATOM 725 C C . TYR A 1 92 ? 7.566 2.875 -23.034 1.00 95.00 92 TYR A C 1
ATOM 727 O O . TYR A 1 92 ? 7.950 4.036 -23.128 1.00 95.00 92 TYR A O 1
ATOM 735 N N . CYS A 1 93 ? 7.241 2.322 -21.863 1.00 94.75 93 CYS A N 1
ATOM 736 C CA . CYS A 1 93 ? 7.121 3.058 -20.608 1.00 94.75 93 CYS A CA 1
ATOM 737 C C . CYS A 1 93 ? 8.435 3.754 -20.213 1.00 94.75 93 CYS A C 1
ATOM 739 O O . CYS A 1 93 ? 8.465 4.975 -20.065 1.00 94.75 93 CYS A O 1
ATOM 741 N N . LEU A 1 94 ? 9.547 3.009 -20.134 1.00 95.06 94 LEU A N 1
ATOM 742 C CA . LEU A 1 94 ? 10.848 3.585 -19.762 1.00 95.06 94 LEU A CA 1
ATOM 743 C C . LEU A 1 94 ? 11.363 4.583 -20.803 1.00 95.06 94 LEU A C 1
ATOM 745 O O . LEU A 1 94 ? 11.943 5.600 -20.436 1.00 95.06 94 LEU A O 1
ATOM 749 N N . ARG A 1 95 ? 11.101 4.352 -22.094 1.00 94.38 95 ARG A N 1
ATOM 750 C CA . ARG A 1 95 ? 11.430 5.329 -23.140 1.00 94.38 95 ARG A CA 1
ATOM 751 C C . ARG A 1 95 ? 10.626 6.613 -22.995 1.00 94.38 95 ARG A C 1
ATOM 753 O O . ARG A 1 95 ? 11.189 7.696 -23.090 1.00 94.38 95 ARG A O 1
ATOM 760 N N . HIS A 1 96 ? 9.319 6.489 -22.781 1.00 94.25 96 HIS A N 1
ATOM 761 C CA . HIS A 1 96 ? 8.407 7.623 -22.702 1.00 94.25 96 HIS A CA 1
ATOM 762 C C . HIS A 1 96 ? 8.726 8.532 -21.512 1.00 94.25 96 HIS A C 1
ATOM 764 O O . HIS A 1 96 ? 8.741 9.748 -21.672 1.00 94.25 96 HIS A O 1
ATOM 770 N N . PHE A 1 97 ? 9.006 7.951 -20.342 1.00 94.81 97 PHE A N 1
ATOM 771 C CA . PHE A 1 97 ? 9.227 8.725 -19.118 1.00 94.81 97 PHE A CA 1
ATOM 772 C C . PHE A 1 97 ? 10.695 9.046 -18.832 1.00 94.81 97 PHE A C 1
ATOM 774 O O . PHE A 1 97 ? 10.971 10.093 -18.258 1.00 94.81 97 PHE A O 1
ATOM 781 N N . LEU A 1 98 ? 11.629 8.165 -19.204 1.00 94.94 98 LEU A N 1
ATOM 782 C CA . LEU A 1 98 ? 13.036 8.251 -18.790 1.00 94.94 98 LEU A CA 1
ATOM 783 C C . LEU A 1 98 ? 14.023 8.274 -19.967 1.00 94.94 98 LEU A C 1
ATOM 785 O O . LEU A 1 98 ? 15.229 8.335 -19.746 1.00 94.94 98 LEU A O 1
ATOM 789 N N . GLY A 1 99 ? 13.537 8.222 -21.213 1.00 93.12 99 GLY A N 1
ATOM 790 C CA . GLY A 1 99 ? 14.384 8.269 -22.408 1.00 93.12 99 GLY A CA 1
ATOM 791 C C . GLY A 1 99 ? 15.217 7.008 -22.656 1.00 93.12 99 GLY A C 1
ATOM 792 O O . GLY A 1 99 ? 16.175 7.073 -23.419 1.00 93.12 99 GLY A O 1
ATOM 793 N N . ALA A 1 100 ? 14.875 5.880 -22.026 1.00 94.25 100 ALA A N 1
ATOM 794 C CA . ALA A 1 100 ? 15.563 4.606 -22.234 1.00 94.25 100 ALA A CA 1
ATOM 795 C C . ALA A 1 100 ? 15.356 4.037 -23.652 1.00 94.25 100 ALA A C 1
ATOM 797 O O . ALA A 1 100 ? 14.413 4.403 -24.365 1.00 94.25 100 ALA A O 1
ATOM 798 N N . ASP A 1 101 ? 16.212 3.091 -24.033 1.00 91.75 101 ASP A N 1
ATOM 799 C CA . ASP A 1 101 ? 16.083 2.345 -25.281 1.00 91.75 101 ASP A CA 1
ATOM 800 C C . ASP A 1 101 ? 14.830 1.446 -25.293 1.00 91.75 101 ASP A C 1
ATOM 802 O O . ASP A 1 101 ? 14.252 1.097 -24.265 1.00 91.75 101 ASP A O 1
ATOM 806 N N . THR A 1 102 ? 14.366 1.088 -26.494 1.00 94.12 102 THR A N 1
ATOM 807 C CA . THR A 1 102 ? 13.213 0.180 -26.704 1.00 94.12 102 THR A CA 1
ATOM 808 C C . THR A 1 102 ? 13.637 -1.232 -27.074 1.00 94.12 102 THR A C 1
ATOM 810 O O . THR A 1 102 ? 12.922 -1.938 -27.788 1.00 94.12 102 THR A O 1
ATOM 813 N N . ASP A 1 103 ? 14.832 -1.626 -26.654 1.00 95.56 103 ASP A N 1
ATOM 814 C CA . ASP A 1 103 ? 15.339 -2.968 -26.872 1.00 95.56 103 ASP A CA 1
ATOM 815 C C . ASP A 1 103 ? 14.591 -4.000 -26.005 1.00 95.56 103 ASP A C 1
ATOM 817 O O . ASP A 1 103 ? 13.860 -3.686 -25.058 1.00 95.56 103 ASP A O 1
ATOM 821 N N . GLN A 1 104 ? 14.766 -5.270 -26.363 1.00 96.44 104 GLN A N 1
ATOM 822 C CA . GLN A 1 104 ? 14.080 -6.377 -25.707 1.00 96.44 104 GLN A CA 1
ATOM 823 C C . GLN A 1 104 ? 14.504 -6.548 -24.241 1.00 96.44 104 GLN A C 1
ATOM 825 O O . GLN A 1 104 ? 13.679 -6.951 -23.424 1.00 96.44 104 GLN A O 1
ATOM 830 N N . TYR A 1 105 ? 15.752 -6.229 -23.889 1.00 94.88 105 TYR A N 1
ATOM 831 C CA . TYR A 1 105 ? 16.232 -6.342 -22.515 1.00 94.88 105 TYR A CA 1
ATOM 832 C C . TYR A 1 105 ? 15.558 -5.298 -21.621 1.00 94.88 105 TYR A C 1
ATOM 834 O O . TYR A 1 105 ? 14.994 -5.663 -20.590 1.00 94.88 105 TYR A O 1
ATOM 842 N N . THR A 1 106 ? 15.518 -4.033 -22.048 1.00 94.50 106 THR A N 1
ATOM 843 C CA . THR A 1 106 ? 14.842 -2.952 -21.311 1.00 94.50 106 THR A CA 1
ATOM 844 C C . THR A 1 106 ? 13.364 -3.269 -21.061 1.00 94.50 106 THR A C 1
ATOM 846 O O . THR A 1 106 ? 12.854 -3.080 -19.952 1.00 94.50 106 THR A O 1
ATOM 849 N N . TYR A 1 107 ? 12.676 -3.812 -22.070 1.00 95.94 107 TYR A N 1
ATOM 850 C CA . TYR A 1 107 ? 11.288 -4.246 -21.933 1.00 95.94 107 TYR A CA 1
ATOM 851 C C . TYR A 1 107 ? 11.117 -5.381 -20.915 1.00 95.94 107 TYR A C 1
ATOM 853 O O . TYR A 1 107 ? 10.291 -5.263 -20.005 1.00 95.94 107 TYR A O 1
ATOM 861 N N . GLU A 1 108 ? 11.877 -6.472 -21.050 1.00 96.75 108 GLU A N 1
ATOM 862 C CA . GLU A 1 108 ? 11.725 -7.639 -20.174 1.00 96.75 108 GLU A CA 1
ATOM 863 C C . GLU A 1 108 ? 12.167 -7.339 -18.735 1.00 96.75 108 GLU A C 1
ATOM 865 O O . GLU A 1 108 ? 11.544 -7.835 -17.799 1.00 96.75 108 GLU A O 1
ATOM 870 N N . ALA A 1 109 ? 13.161 -6.467 -18.533 1.00 95.75 109 ALA A N 1
ATOM 871 C CA . ALA A 1 109 ? 13.585 -6.023 -17.206 1.00 95.75 109 ALA A CA 1
ATOM 872 C C . ALA A 1 109 ? 12.454 -5.293 -16.459 1.00 95.75 109 ALA A C 1
ATOM 874 O O . ALA A 1 109 ? 12.131 -5.647 -15.320 1.00 95.75 109 ALA A O 1
ATOM 875 N N . LEU A 1 110 ? 11.794 -4.321 -17.108 1.00 96.25 110 LEU A N 1
ATOM 876 C CA . LEU A 1 110 ? 10.638 -3.645 -16.511 1.00 96.25 110 LEU A CA 1
ATOM 877 C C . LEU A 1 110 ? 9.472 -4.619 -16.311 1.00 96.25 110 LEU A C 1
ATOM 879 O O . LEU A 1 110 ? 8.848 -4.628 -15.251 1.00 96.25 110 LEU A O 1
ATOM 883 N N . ARG A 1 111 ? 9.166 -5.445 -17.315 1.00 96.94 111 ARG A N 1
ATOM 884 C CA . ARG A 1 111 ? 8.058 -6.403 -17.245 1.00 96.94 111 ARG A CA 1
ATOM 885 C C . ARG A 1 111 ? 8.231 -7.384 -16.085 1.00 96.94 111 ARG A C 1
ATOM 887 O O . ARG A 1 111 ? 7.275 -7.606 -15.345 1.00 96.94 111 ARG A O 1
ATOM 894 N N . LEU A 1 112 ? 9.430 -7.935 -15.901 1.00 97.25 112 LEU A N 1
ATOM 895 C CA . LEU A 1 112 ? 9.749 -8.846 -14.803 1.00 97.25 112 LEU A CA 1
ATOM 896 C C . LEU A 1 112 ? 9.595 -8.162 -13.443 1.00 97.25 112 LEU A C 1
ATOM 898 O O . LEU A 1 112 ? 8.995 -8.741 -12.539 1.00 97.25 112 LEU A O 1
ATOM 902 N N . PHE A 1 113 ? 10.078 -6.924 -13.309 1.00 96.75 113 PHE A N 1
ATOM 903 C CA . PHE A 1 113 ? 9.901 -6.129 -12.094 1.00 96.75 113 PHE A CA 1
ATOM 904 C C . PHE A 1 113 ? 8.418 -5.913 -11.759 1.00 96.75 113 PHE A C 1
ATOM 906 O O . PHE A 1 113 ? 7.999 -6.179 -10.634 1.00 96.75 113 PHE A O 1
ATOM 913 N N . LEU A 1 114 ? 7.605 -5.503 -12.739 1.00 96.94 114 LEU A N 1
ATOM 914 C CA . LEU A 1 114 ? 6.168 -5.272 -12.553 1.00 96.94 114 LEU A CA 1
ATOM 915 C C . LEU A 1 114 ? 5.421 -6.557 -12.177 1.00 96.94 114 LEU A C 1
ATOM 917 O O . LEU A 1 114 ? 4.625 -6.560 -11.239 1.00 96.94 114 LEU A O 1
ATOM 921 N N . LEU A 1 115 ? 5.699 -7.663 -12.874 1.00 97.19 115 LEU A N 1
ATOM 922 C CA . LEU A 1 115 ? 5.111 -8.965 -12.555 1.00 97.19 115 LEU A CA 1
ATOM 923 C C . LEU A 1 115 ? 5.526 -9.437 -11.158 1.00 97.19 115 LEU A C 1
ATOM 925 O O . LEU A 1 115 ? 4.687 -9.948 -10.421 1.00 97.19 115 LEU A O 1
ATOM 929 N N . GLY A 1 116 ? 6.784 -9.219 -10.766 1.00 97.25 116 GLY A N 1
ATOM 930 C CA . GLY A 1 116 ? 7.275 -9.504 -9.420 1.00 97.25 116 GLY A CA 1
ATOM 931 C C . GLY A 1 116 ? 6.569 -8.679 -8.345 1.00 97.25 116 GLY A C 1
ATOM 932 O O . GLY A 1 116 ? 6.128 -9.235 -7.339 1.00 97.25 116 GLY A O 1
ATOM 933 N N . ALA A 1 117 ? 6.397 -7.374 -8.571 1.00 96.56 117 ALA A N 1
ATOM 934 C CA . ALA A 1 117 ? 5.686 -6.478 -7.659 1.00 96.56 117 ALA A CA 1
ATOM 935 C C . ALA A 1 117 ? 4.219 -6.901 -7.467 1.00 96.56 117 ALA A C 1
ATOM 937 O O . ALA A 1 117 ? 3.723 -6.922 -6.338 1.00 96.56 117 ALA A O 1
ATOM 938 N N . ILE A 1 118 ? 3.537 -7.299 -8.547 1.00 97.25 118 ILE A N 1
ATOM 939 C CA . ILE A 1 118 ? 2.176 -7.850 -8.487 1.00 97.25 118 ILE A CA 1
ATOM 940 C C . ILE A 1 118 ? 2.182 -9.184 -7.733 1.00 97.25 118 ILE A C 1
ATOM 942 O O . ILE A 1 118 ? 1.443 -9.351 -6.765 1.00 97.25 118 ILE A O 1
ATOM 946 N N . HIS A 1 119 ? 3.041 -10.128 -8.121 1.00 97.25 119 HIS A N 1
ATOM 947 C CA . HIS A 1 119 ? 3.077 -11.459 -7.519 1.00 97.25 119 HIS A CA 1
ATOM 948 C C . HIS A 1 119 ? 3.348 -11.401 -6.011 1.00 97.25 119 HIS A C 1
ATOM 950 O O . HIS A 1 119 ? 2.675 -12.085 -5.248 1.00 97.25 119 HIS A O 1
ATOM 956 N N . ARG A 1 120 ? 4.254 -10.528 -5.550 1.00 95.31 120 ARG A N 1
ATOM 957 C CA . ARG A 1 120 ? 4.510 -10.321 -4.115 1.00 95.31 120 ARG A CA 1
ATOM 958 C C . ARG A 1 120 ? 3.308 -9.768 -3.361 1.00 95.31 120 ARG A C 1
ATOM 960 O O . ARG A 1 120 ? 3.098 -10.159 -2.214 1.00 95.31 120 ARG A O 1
ATOM 967 N N . ALA A 1 121 ? 2.525 -8.887 -3.984 1.00 95.75 121 ALA A N 1
ATOM 968 C CA . ALA A 1 121 ? 1.298 -8.396 -3.375 1.00 95.75 121 ALA A CA 1
ATOM 969 C C . ALA A 1 121 ? 0.307 -9.551 -3.178 1.00 95.75 121 ALA A C 1
ATOM 971 O O . ALA A 1 121 ? -0.229 -9.693 -2.084 1.00 95.75 121 ALA A O 1
ATOM 972 N N . PHE A 1 122 ? 0.094 -10.408 -4.183 1.00 97.06 122 PHE A N 1
ATOM 973 C CA . PHE A 1 122 ? -0.894 -11.501 -4.139 1.00 97.06 122 PHE A CA 1
ATOM 974 C C . PHE A 1 122 ? -0.426 -12.772 -3.413 1.00 97.06 122 PHE A C 1
ATOM 976 O O . PHE A 1 122 ? -1.253 -13.482 -2.844 1.00 97.06 122 PHE A O 1
ATOM 983 N N . CYS A 1 123 ? 0.880 -13.029 -3.360 1.00 96.25 123 CYS A N 1
ATOM 984 C CA . CYS A 1 123 ? 1.485 -14.199 -2.726 1.00 96.25 123 CYS A CA 1
ATOM 985 C C . CYS A 1 123 ? 2.527 -13.772 -1.675 1.00 96.25 123 CYS A C 1
ATOM 987 O O . CYS A 1 123 ? 3.732 -13.859 -1.928 1.00 96.25 123 CYS A O 1
ATOM 989 N N . PRO A 1 124 ? 2.100 -13.308 -0.482 1.00 91.94 124 PRO A N 1
ATOM 990 C CA . PRO A 1 124 ? 3.017 -12.911 0.581 1.00 91.94 124 PRO A CA 1
ATOM 991 C C . PRO A 1 124 ? 3.993 -14.029 0.939 1.00 91.94 124 PRO A C 1
ATOM 993 O O . PRO A 1 124 ? 3.619 -15.198 1.005 1.00 91.94 124 PRO A O 1
ATOM 996 N N . GLY A 1 125 ? 5.251 -13.664 1.173 1.00 90.06 125 GLY A N 1
ATOM 997 C CA . GLY A 1 125 ? 6.323 -14.621 1.452 1.00 90.06 125 GLY A CA 1
ATOM 998 C C . GLY A 1 125 ? 6.921 -15.285 0.209 1.00 90.06 125 GLY A C 1
ATOM 999 O O . GLY A 1 125 ? 7.899 -16.019 0.343 1.00 90.06 125 GLY A O 1
ATOM 1000 N N . CYS A 1 126 ? 6.408 -15.018 -1.002 1.00 95.31 126 CYS A N 1
ATOM 1001 C CA . CYS A 1 126 ? 7.059 -15.507 -2.212 1.00 95.31 126 CYS A CA 1
ATOM 1002 C C . CYS A 1 126 ? 8.451 -14.880 -2.377 1.00 95.31 126 CYS A C 1
ATOM 1004 O O . CYS A 1 126 ? 8.650 -13.675 -2.176 1.00 95.31 126 CYS A O 1
ATOM 1006 N N . LYS A 1 127 ? 9.416 -15.700 -2.788 1.00 92.69 127 LYS A N 1
ATOM 1007 C CA . LYS A 1 127 ? 10.776 -15.250 -3.069 1.00 92.69 127 LYS A CA 1
ATOM 1008 C C . LYS A 1 127 ? 10.813 -14.506 -4.406 1.00 92.69 127 LYS A C 1
ATOM 1010 O O . LYS A 1 127 ? 10.338 -15.020 -5.413 1.00 92.69 127 LYS A O 1
ATOM 1015 N N . PHE A 1 128 ? 11.395 -13.311 -4.413 1.00 92.75 128 PHE A N 1
ATOM 1016 C CA . PHE A 1 128 ? 11.688 -12.539 -5.621 1.00 92.75 128 PHE A CA 1
ATOM 1017 C C . PHE A 1 128 ? 13.003 -11.789 -5.394 1.00 92.75 128 PHE A C 1
ATOM 1019 O O . PHE A 1 128 ? 13.050 -10.868 -4.580 1.00 92.75 128 PHE A O 1
ATOM 1026 N N . GLU A 1 129 ? 14.068 -12.235 -6.060 1.00 89.12 129 GLU A N 1
ATOM 1027 C CA . GLU A 1 129 ? 15.461 -11.796 -5.845 1.00 89.12 129 GLU A CA 1
ATOM 1028 C C . GLU A 1 129 ? 15.982 -10.894 -6.967 1.00 89.12 129 GLU A C 1
ATOM 1030 O O . GLU A 1 129 ? 17.180 -10.823 -7.221 1.00 89.12 129 GLU A O 1
ATOM 1035 N N . VAL A 1 130 ? 15.079 -10.217 -7.672 1.00 89.50 130 VAL A N 1
ATOM 1036 C CA . VAL A 1 130 ? 15.438 -9.327 -8.776 1.00 89.50 130 VAL A CA 1
ATOM 1037 C C . VAL A 1 130 ? 15.230 -7.884 -8.342 1.00 89.50 130 VAL A C 1
ATOM 1039 O O . VAL A 1 130 ? 14.173 -7.526 -7.822 1.00 89.50 130 VAL A O 1
ATOM 1042 N N . MET A 1 131 ? 16.236 -7.051 -8.589 1.00 90.31 131 MET A N 1
ATOM 1043 C CA . MET A 1 131 ? 16.184 -5.606 -8.392 1.00 90.31 131 MET A CA 1
ATOM 1044 C C . MET A 1 131 ? 16.308 -4.917 -9.749 1.00 90.31 131 MET A C 1
ATOM 1046 O O . MET A 1 131 ? 17.217 -5.220 -10.520 1.00 90.31 131 MET A O 1
ATOM 1050 N N . LEU A 1 132 ? 15.392 -3.994 -10.043 1.00 92.62 132 LEU A N 1
ATOM 1051 C CA . LEU A 1 132 ? 15.466 -3.176 -11.248 1.00 92.62 132 LEU A CA 1
ATOM 1052 C C . LEU A 1 132 ? 16.406 -1.991 -11.001 1.00 92.62 132 LEU A C 1
ATOM 1054 O O . LEU A 1 132 ? 16.089 -1.101 -10.216 1.00 92.62 132 LEU A O 1
ATOM 1058 N N . CYS A 1 133 ? 17.544 -1.972 -11.692 1.00 90.88 133 CYS A N 1
ATOM 1059 C CA . CYS A 1 133 ? 18.524 -0.892 -11.609 1.00 90.88 133 CYS A CA 1
ATOM 1060 C C . CYS A 1 133 ? 18.408 0.023 -12.831 1.00 90.88 133 CYS A C 1
ATOM 1062 O O . CYS A 1 133 ? 18.672 -0.402 -13.955 1.00 90.88 133 CYS A O 1
ATOM 1064 N N . LEU A 1 134 ? 18.043 1.288 -12.613 1.00 89.12 134 LEU A N 1
ATOM 1065 C CA . LEU A 1 134 ? 17.997 2.302 -13.667 1.00 89.12 134 LEU A CA 1
ATOM 1066 C C . LEU A 1 134 ? 19.252 3.177 -13.618 1.00 89.12 134 LEU A C 1
ATOM 1068 O O . LEU A 1 134 ? 19.468 3.908 -12.652 1.00 89.12 134 LEU A O 1
ATOM 1072 N N . VAL A 1 135 ? 20.050 3.136 -14.685 1.00 87.31 135 VAL A N 1
ATOM 1073 C CA . VAL A 1 135 ? 21.249 3.968 -14.842 1.00 87.31 135 VAL A CA 1
ATOM 1074 C C . VAL A 1 135 ? 20.920 5.152 -15.740 1.00 87.31 135 VAL A C 1
ATOM 1076 O O . VAL A 1 135 ? 20.420 4.993 -16.848 1.00 87.31 135 VAL A O 1
ATOM 1079 N N . GLY A 1 136 ? 21.196 6.357 -15.256 1.00 86.19 136 GLY A N 1
ATOM 1080 C CA . GLY A 1 136 ? 20.955 7.591 -15.992 1.00 86.19 136 GLY A CA 1
ATOM 1081 C C . GLY A 1 136 ? 21.328 8.804 -15.154 1.00 86.19 136 GLY A C 1
ATOM 1082 O O . GLY A 1 136 ? 21.562 8.676 -13.949 1.00 86.19 136 GLY A O 1
ATOM 1083 N N . GLY A 1 137 ? 21.356 9.979 -15.781 1.00 85.25 137 GLY A N 1
ATOM 1084 C CA . GLY A 1 137 ? 21.750 11.225 -15.125 1.00 85.25 137 GLY A CA 1
ATOM 1085 C C . GLY A 1 137 ? 20.956 11.534 -13.849 1.00 85.25 137 GLY A C 1
ATOM 1086 O O . GLY A 1 137 ? 19.816 11.087 -13.654 1.00 85.25 137 GLY A O 1
ATOM 1087 N N . GLN A 1 138 ? 21.560 12.321 -12.960 1.00 84.81 138 GLN A N 1
ATOM 1088 C CA . GLN A 1 138 ? 20.817 12.923 -11.855 1.00 84.81 138 GLN A CA 1
ATOM 1089 C C . GLN A 1 138 ? 19.710 13.829 -12.403 1.00 84.81 138 GLN A C 1
ATOM 1091 O O . GLN A 1 138 ? 19.864 14.455 -13.449 1.00 84.81 138 GLN A O 1
ATOM 1096 N N . GLY A 1 139 ? 18.568 13.863 -11.716 1.00 86.44 139 GLY A N 1
ATOM 1097 C CA . GLY A 1 139 ? 17.409 14.638 -12.164 1.00 86.44 139 GLY A CA 1
ATOM 1098 C C . GLY A 1 139 ? 16.626 14.024 -13.331 1.00 86.44 139 GLY A C 1
ATOM 1099 O O . GLY A 1 139 ? 15.650 14.623 -13.763 1.00 86.44 139 GLY A O 1
ATOM 1100 N N . ALA A 1 140 ? 16.965 12.816 -13.801 1.00 89.81 140 ALA A N 1
ATOM 1101 C CA . ALA A 1 140 ? 16.238 12.134 -14.882 1.00 89.81 140 ALA A CA 1
ATOM 1102 C C . ALA A 1 140 ? 14.810 11.666 -14.511 1.00 89.81 140 ALA A C 1
ATOM 1104 O O . ALA A 1 140 ? 14.153 11.020 -15.316 1.00 89.81 140 ALA A O 1
ATOM 1105 N N . GLY A 1 141 ? 14.330 11.942 -13.293 1.00 92.94 141 GLY A N 1
ATOM 1106 C CA . GLY A 1 141 ? 12.974 11.583 -12.859 1.00 92.94 141 GLY A CA 1
ATOM 1107 C C . GLY A 1 141 ? 12.787 10.128 -12.413 1.00 92.94 141 GLY A C 1
ATOM 1108 O O . GLY A 1 141 ? 11.649 9.697 -12.265 1.00 92.94 141 GLY A O 1
ATOM 1109 N N . LYS A 1 142 ? 13.872 9.376 -12.162 1.00 92.62 142 LYS A N 1
ATOM 1110 C CA . LYS A 1 142 ? 13.834 7.954 -11.752 1.00 92.62 142 LYS A CA 1
ATOM 1111 C C . LYS A 1 142 ? 12.968 7.720 -10.503 1.00 92.62 142 LYS A C 1
ATOM 1113 O O . LYS A 1 142 ? 12.053 6.903 -10.539 1.00 92.62 142 LYS A O 1
ATOM 1118 N N . SER A 1 143 ? 13.202 8.485 -9.438 1.00 92.19 143 SER A N 1
ATOM 1119 C CA . SER A 1 143 ? 12.442 8.361 -8.188 1.00 92.19 143 SER A CA 1
ATOM 1120 C C . SER A 1 143 ? 10.983 8.779 -8.361 1.00 92.19 143 SER A C 1
ATOM 1122 O O . SER A 1 143 ? 10.067 8.098 -7.909 1.00 92.19 143 SER A O 1
ATOM 1124 N N . THR A 1 144 ? 10.741 9.848 -9.126 1.00 94.75 144 THR A N 1
ATOM 1125 C CA . THR A 1 144 ? 9.384 10.285 -9.485 1.00 94.75 144 THR A CA 1
ATOM 1126 C C . THR A 1 144 ? 8.625 9.204 -10.250 1.00 94.75 144 THR A C 1
ATOM 1128 O O . THR A 1 144 ? 7.453 8.971 -9.972 1.00 94.75 144 THR A O 1
ATOM 1131 N N . PHE A 1 145 ? 9.282 8.517 -11.187 1.00 95.38 145 PHE A N 1
ATOM 1132 C CA . PHE A 1 145 ? 8.682 7.425 -11.945 1.00 95.38 145 PHE A CA 1
ATOM 1133 C C . PHE A 1 145 ? 8.193 6.301 -11.024 1.00 95.38 145 PHE A C 1
ATOM 1135 O O . PHE A 1 145 ? 7.036 5.899 -11.127 1.00 95.38 145 PHE A O 1
ATOM 1142 N N . PHE A 1 146 ? 9.026 5.833 -10.089 1.00 95.44 146 PHE A N 1
ATOM 1143 C CA . PHE A 1 146 ? 8.633 4.766 -9.163 1.00 95.44 146 PHE A CA 1
ATOM 1144 C C . PHE A 1 146 ? 7.599 5.210 -8.127 1.00 95.44 146 PHE A C 1
ATOM 1146 O O . PHE A 1 146 ? 6.693 4.436 -7.815 1.00 95.44 146 PHE A O 1
ATOM 1153 N N . ARG A 1 147 ? 7.667 6.460 -7.658 1.00 95.81 147 ARG A N 1
ATOM 1154 C CA . ARG A 1 147 ? 6.635 7.053 -6.799 1.00 95.81 147 ARG A CA 1
ATOM 1155 C C . ARG A 1 147 ? 5.268 7.072 -7.481 1.00 95.81 147 ARG A C 1
ATOM 1157 O O . ARG A 1 147 ? 4.278 6.680 -6.876 1.00 95.81 147 ARG A O 1
ATOM 1164 N N . LEU A 1 148 ? 5.215 7.460 -8.757 1.00 96.19 148 LEU A N 1
ATOM 1165 C CA . LEU A 1 148 ? 3.979 7.432 -9.545 1.00 96.19 148 LEU A CA 1
ATOM 1166 C C . LEU A 1 148 ? 3.524 6.002 -9.863 1.00 96.19 148 LEU A C 1
ATOM 1168 O O . LEU A 1 148 ? 2.327 5.724 -9.847 1.00 96.19 148 LEU A O 1
ATOM 1172 N N . LEU A 1 149 ? 4.461 5.084 -10.118 1.00 95.44 149 LEU A N 1
ATOM 1173 C CA . LEU A 1 149 ? 4.160 3.673 -10.363 1.00 95.44 149 LEU A CA 1
ATOM 1174 C C . LEU A 1 149 ? 3.532 2.991 -9.138 1.00 95.44 149 LEU A C 1
ATOM 1176 O O . LEU A 1 149 ? 2.715 2.088 -9.295 1.00 95.44 149 LEU A O 1
ATOM 1180 N N . ALA A 1 150 ? 3.870 3.451 -7.931 1.00 96.88 150 ALA A N 1
ATOM 1181 C CA . ALA A 1 150 ? 3.249 2.998 -6.692 1.00 96.88 150 ALA A CA 1
ATOM 1182 C C . ALA A 1 150 ? 1.808 3.504 -6.520 1.00 96.88 150 ALA A C 1
ATOM 1184 O O . ALA A 1 150 ? 1.132 3.051 -5.605 1.00 96.88 150 ALA A O 1
ATOM 1185 N N . VAL A 1 151 ? 1.319 4.398 -7.393 1.00 96.88 151 VAL A N 1
ATOM 1186 C CA . VAL A 1 151 ? -0.048 4.958 -7.443 1.00 96.88 151 VAL A CA 1
ATOM 1187 C C . VAL A 1 151 ? -0.387 5.897 -6.289 1.00 96.88 151 VAL A C 1
ATOM 1189 O O . VAL A 1 151 ? -0.943 6.971 -6.518 1.00 96.88 151 VAL A O 1
ATOM 1192 N N . LYS A 1 152 ? -0.057 5.514 -5.058 1.00 96.00 152 LYS A N 1
ATOM 1193 C CA . LYS A 1 152 ? -0.169 6.352 -3.870 1.00 96.00 152 LYS A CA 1
ATOM 1194 C C . LYS A 1 152 ? 1.201 6.548 -3.249 1.00 96.00 152 LYS A C 1
ATOM 1196 O O . LYS A 1 152 ? 1.961 5.592 -3.113 1.00 96.00 152 LYS A O 1
ATOM 1201 N N . ASP A 1 153 ? 1.453 7.765 -2.782 1.00 94.81 153 ASP A N 1
ATOM 1202 C CA . ASP A 1 153 ? 2.701 8.114 -2.098 1.00 94.81 153 ASP A CA 1
ATOM 1203 C C . ASP A 1 153 ? 2.973 7.207 -0.891 1.00 94.81 153 ASP A C 1
ATOM 1205 O O . ASP A 1 153 ? 4.105 6.803 -0.673 1.00 94.81 153 ASP A O 1
ATOM 1209 N N . GLU A 1 154 ? 1.930 6.817 -0.154 1.00 94.00 154 GLU A N 1
ATOM 1210 C CA . GLU A 1 154 ? 2.032 5.920 1.005 1.00 94.00 154 GLU A CA 1
ATOM 1211 C C . GLU A 1 154 ? 2.470 4.483 0.655 1.00 94.00 154 GLU A C 1
ATOM 1213 O O . GLU A 1 154 ? 2.836 3.728 1.548 1.00 94.00 154 GLU A O 1
ATOM 1218 N N . TRP A 1 155 ? 2.426 4.082 -0.623 1.00 96.75 155 TRP A N 1
ATOM 1219 C CA . TRP A 1 155 ? 2.903 2.771 -1.089 1.00 96.75 155 TRP A CA 1
ATOM 1220 C C . TRP A 1 155 ? 4.325 2.834 -1.659 1.00 96.75 155 TRP A C 1
ATOM 1222 O O . TRP A 1 155 ? 4.853 1.801 -2.077 1.00 96.75 155 TRP A O 1
ATOM 1232 N N . PHE A 1 156 ? 4.945 4.015 -1.680 1.00 96.00 156 PHE A N 1
ATOM 1233 C CA . PHE A 1 156 ? 6.314 4.230 -2.128 1.00 96.00 156 PHE A CA 1
ATOM 1234 C C . PHE A 1 156 ? 7.224 4.599 -0.952 1.00 96.00 156 PHE A C 1
ATOM 1236 O O . PHE A 1 156 ? 6.826 5.354 -0.072 1.00 96.00 156 PHE A O 1
ATOM 1243 N N . SER A 1 157 ? 8.464 4.108 -0.956 1.00 92.38 157 SER A N 1
ATOM 1244 C CA . SER A 1 157 ? 9.498 4.561 -0.021 1.00 92.38 157 SER A CA 1
ATOM 1245 C C . SER A 1 157 ? 10.863 4.627 -0.694 1.00 92.38 157 SER A C 1
ATOM 1247 O O . SER A 1 157 ? 11.260 3.688 -1.375 1.00 92.38 157 SER A O 1
ATOM 1249 N N . ASP A 1 158 ? 11.602 5.703 -0.453 1.00 89.56 158 ASP A N 1
ATOM 1250 C CA . ASP A 1 158 ? 13.015 5.891 -0.804 1.00 89.56 158 ASP A CA 1
ATOM 1251 C C . ASP A 1 158 ? 13.910 6.049 0.444 1.00 89.56 158 ASP A C 1
ATOM 1253 O O . ASP A 1 158 ? 15.110 6.316 0.356 1.00 89.56 158 ASP A O 1
ATOM 1257 N N . ASP A 1 159 ? 13.342 5.822 1.632 1.00 82.56 159 ASP A N 1
ATOM 1258 C CA . ASP A 1 159 ? 14.022 5.972 2.924 1.00 82.56 159 ASP A CA 1
ATOM 1259 C C . ASP A 1 159 ? 14.947 4.790 3.271 1.00 82.56 159 ASP A C 1
ATOM 1261 O O . ASP A 1 159 ? 15.655 4.797 4.293 1.00 82.56 159 ASP A O 1
ATOM 1265 N N . LEU A 1 160 ? 14.976 3.753 2.427 1.00 79.06 160 LEU A N 1
ATOM 1266 C CA . LEU A 1 160 ? 15.820 2.580 2.619 1.00 79.06 160 LEU A CA 1
ATOM 1267 C C . LEU A 1 160 ? 17.261 2.852 2.162 1.00 79.06 160 LEU A C 1
ATOM 1269 O O . LEU A 1 160 ? 17.696 2.469 1.077 1.00 79.06 160 LEU A O 1
ATOM 1273 N N . ARG A 1 161 ? 18.025 3.507 3.042 1.00 70.06 161 ARG A N 1
ATOM 1274 C CA . ARG A 1 161 ? 19.432 3.877 2.796 1.00 70.06 161 ARG A CA 1
ATOM 1275 C C . ARG A 1 161 ? 20.453 2.793 3.113 1.00 70.06 161 ARG A C 1
ATOM 1277 O O . ARG A 1 161 ? 21.575 2.894 2.623 1.00 70.06 161 ARG A O 1
ATOM 1284 N N . LYS A 1 162 ? 20.108 1.819 3.963 1.00 68.75 162 LYS A N 1
ATOM 1285 C CA . LYS A 1 162 ? 20.941 0.659 4.320 1.00 68.75 162 LYS A CA 1
ATOM 1286 C C . LYS A 1 162 ? 20.077 -0.542 4.704 1.00 68.75 162 LYS A C 1
ATOM 1288 O O . LYS A 1 162 ? 19.008 -0.359 5.280 1.00 68.75 162 LYS A O 1
ATOM 1293 N N . LEU A 1 163 ? 20.552 -1.748 4.384 1.00 69.69 163 LEU A N 1
ATOM 1294 C CA . LEU A 1 163 ? 19.890 -3.024 4.698 1.00 69.69 163 LEU A CA 1
ATOM 1295 C C . LEU A 1 163 ? 20.285 -3.599 6.072 1.00 69.69 163 LEU A C 1
ATOM 1297 O O . LEU A 1 163 ? 19.692 -4.583 6.500 1.00 69.69 163 LEU A O 1
ATOM 1301 N N . ASP A 1 164 ? 21.262 -2.995 6.751 1.00 69.00 164 ASP A N 1
ATOM 1302 C CA . ASP A 1 164 ? 21.793 -3.412 8.057 1.00 69.00 164 ASP A CA 1
ATOM 1303 C C . ASP A 1 164 ? 21.201 -2.629 9.244 1.00 69.00 164 ASP A C 1
ATOM 1305 O O . ASP A 1 164 ? 21.651 -2.783 10.374 1.00 69.00 164 ASP A O 1
ATOM 1309 N N . ASP A 1 165 ? 20.200 -1.780 9.006 1.00 71.56 165 ASP A N 1
ATOM 1310 C CA . ASP A 1 165 ? 19.539 -1.000 10.053 1.00 71.56 165 ASP A CA 1
ATOM 1311 C C . ASP A 1 165 ? 18.514 -1.872 10.805 1.00 71.56 165 ASP A C 1
ATOM 1313 O O . ASP A 1 165 ? 17.664 -2.534 10.203 1.00 71.56 165 ASP A O 1
ATOM 1317 N N . ASP A 1 166 ? 18.557 -1.841 12.138 1.00 72.81 166 ASP A N 1
ATOM 1318 C CA . ASP A 1 166 ? 17.645 -2.580 13.024 1.00 72.81 166 ASP A CA 1
ATOM 1319 C C . ASP A 1 166 ? 16.157 -2.284 12.740 1.00 72.81 166 ASP A C 1
ATOM 1321 O O . ASP A 1 166 ? 15.269 -3.070 13.075 1.00 72.81 166 ASP A O 1
ATOM 1325 N N . ASN A 1 167 ? 15.861 -1.152 12.092 1.00 76.88 167 ASN A N 1
ATOM 1326 C CA . ASN A 1 167 ? 14.512 -0.739 11.713 1.00 76.88 167 ASN A CA 1
ATOM 1327 C C . ASN A 1 167 ? 14.161 -1.000 10.239 1.00 76.88 167 ASN A C 1
ATOM 1329 O O . ASN A 1 167 ? 13.109 -0.539 9.790 1.00 76.88 167 ASN A O 1
ATOM 1333 N N . VAL A 1 168 ? 14.974 -1.741 9.475 1.00 81.19 168 VAL A N 1
ATOM 1334 C CA . VAL A 1 168 ? 14.706 -2.038 8.051 1.00 81.19 168 VAL A CA 1
ATOM 1335 C C . VAL A 1 168 ? 13.320 -2.630 7.855 1.00 81.19 168 VAL A C 1
ATOM 1337 O O . VAL A 1 168 ? 12.582 -2.163 6.995 1.00 81.19 168 VAL A O 1
ATOM 1340 N N . TYR A 1 169 ? 12.908 -3.582 8.695 1.00 80.69 169 TYR A N 1
ATOM 1341 C CA . TYR A 1 169 ? 11.576 -4.178 8.581 1.00 80.69 169 TYR A CA 1
ATOM 1342 C C . TYR A 1 169 ? 10.456 -3.126 8.649 1.00 80.69 169 TYR A C 1
ATOM 1344 O O . TYR A 1 169 ? 9.510 -3.182 7.869 1.00 80.69 169 TYR A O 1
ATOM 1352 N N . ARG A 1 170 ? 10.593 -2.122 9.525 1.00 78.31 170 ARG A N 1
ATOM 1353 C CA . ARG A 1 170 ? 9.617 -1.028 9.658 1.00 78.31 170 ARG A CA 1
ATOM 1354 C C . ARG A 1 170 ? 9.605 -0.104 8.444 1.00 78.31 170 ARG A C 1
ATOM 1356 O O . ARG A 1 170 ? 8.560 0.451 8.135 1.00 78.31 170 ARG A O 1
ATOM 1363 N N . LYS A 1 171 ? 10.749 0.060 7.774 1.00 81.50 171 LYS A N 1
ATOM 1364 C CA . LYS A 1 171 ? 10.865 0.828 6.526 1.00 81.50 171 LYS A CA 1
ATOM 1365 C C . LYS A 1 171 ? 10.289 0.063 5.333 1.00 81.50 171 LYS A C 1
ATOM 1367 O O . LYS A 1 171 ? 9.736 0.671 4.428 1.00 81.50 171 LYS A O 1
ATOM 1372 N N . LEU A 1 172 ? 10.388 -1.267 5.338 1.00 87.44 172 LEU A N 1
ATOM 1373 C CA . LEU A 1 172 ? 9.819 -2.117 4.291 1.00 87.44 172 LEU A CA 1
ATOM 1374 C C . LEU A 1 172 ? 8.298 -2.258 4.419 1.00 87.44 172 LEU A C 1
ATOM 1376 O O . LE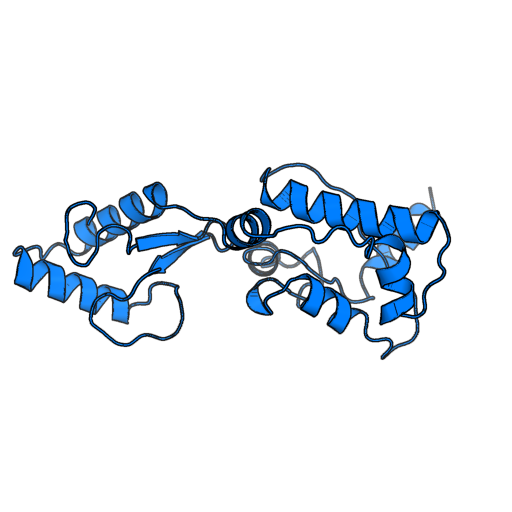U A 1 172 ? 7.579 -2.236 3.423 1.00 87.44 172 LEU A O 1
ATOM 1380 N N . GLN A 1 173 ? 7.808 -2.422 5.646 1.00 90.50 173 GLN A N 1
ATOM 1381 C CA . GLN A 1 173 ? 6.392 -2.618 5.925 1.00 90.50 173 GLN A CA 1
ATOM 1382 C C . GLN A 1 173 ? 5.564 -1.399 5.505 1.00 90.50 173 GLN A C 1
ATOM 1384 O O . GLN A 1 173 ? 5.948 -0.261 5.758 1.00 90.50 173 GLN A O 1
ATOM 1389 N N . GLY A 1 174 ? 4.400 -1.640 4.902 1.00 92.88 174 GLY A N 1
ATOM 1390 C CA . GLY A 1 174 ? 3.510 -0.576 4.440 1.00 92.88 174 GLY A CA 1
ATOM 1391 C C . GLY A 1 174 ? 3.737 -0.124 2.997 1.00 92.88 174 GLY A C 1
ATOM 1392 O O . GLY A 1 174 ? 2.860 0.538 2.452 1.00 92.88 174 GLY A O 1
ATOM 1393 N N . HIS A 1 175 ? 4.838 -0.526 2.355 1.00 95.00 175 HIS A N 1
ATOM 1394 C CA . HIS A 1 175 ? 5.197 -0.062 1.014 1.00 95.00 175 HIS A CA 1
ATOM 1395 C C . HIS A 1 175 ? 5.137 -1.190 -0.021 1.00 95.00 175 HIS A C 1
ATOM 1397 O O . HIS A 1 175 ? 5.454 -2.347 0.256 1.00 95.00 175 HIS A O 1
ATOM 1403 N N . TRP A 1 176 ? 4.724 -0.845 -1.238 1.00 96.62 176 TRP A N 1
ATOM 1404 C CA . TRP A 1 176 ? 4.668 -1.751 -2.383 1.00 96.62 176 TRP A CA 1
ATOM 1405 C C . TRP A 1 176 ? 5.907 -1.630 -3.271 1.00 96.62 176 TRP A C 1
ATOM 1407 O O . TRP A 1 176 ? 6.448 -2.643 -3.715 1.00 96.62 176 TRP A O 1
ATOM 1417 N N . ILE A 1 177 ? 6.372 -0.398 -3.498 1.00 96.00 177 ILE A N 1
ATOM 1418 C CA . ILE A 1 177 ? 7.580 -0.095 -4.266 1.00 96.00 177 ILE A CA 1
ATOM 1419 C C . ILE A 1 177 ? 8.570 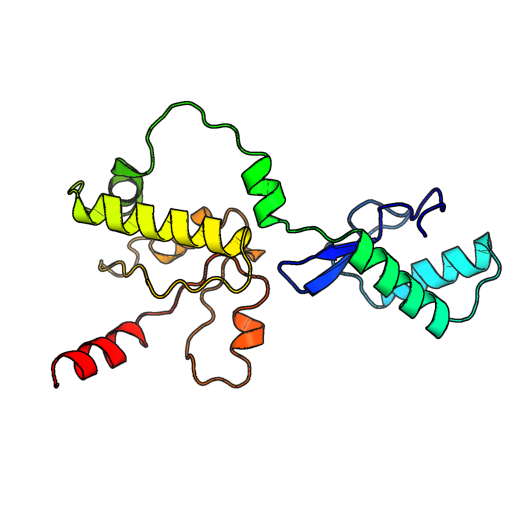0.604 -3.349 1.00 96.00 177 ILE A C 1
ATOM 1421 O O . ILE A 1 177 ? 8.235 1.581 -2.685 1.00 96.00 177 ILE A O 1
ATOM 1425 N N . ILE A 1 178 ? 9.796 0.095 -3.324 1.00 92.69 178 ILE A N 1
ATOM 1426 C CA . ILE A 1 178 ? 10.860 0.635 -2.489 1.00 92.69 178 ILE A CA 1
ATOM 1427 C C . ILE A 1 178 ? 12.056 0.920 -3.378 1.00 92.69 178 ILE A C 1
ATOM 1429 O O . ILE A 1 178 ? 12.580 0.023 -4.040 1.00 92.69 178 ILE A O 1
ATOM 1433 N N . GLU A 1 179 ? 12.462 2.178 -3.397 1.00 91.25 179 GLU A N 1
ATOM 1434 C CA . GLU A 1 179 ? 13.690 2.627 -4.019 1.00 91.25 179 GLU A CA 1
ATOM 1435 C C . GLU A 1 179 ? 14.834 2.540 -3.011 1.00 91.25 179 GLU A C 1
ATOM 1437 O O . GLU A 1 179 ? 14.722 2.950 -1.856 1.00 91.25 179 GLU A O 1
ATOM 1442 N N . MET A 1 180 ? 15.964 2.018 -3.473 1.00 85.38 180 MET A N 1
ATOM 1443 C CA . MET A 1 180 ? 17.215 2.060 -2.731 1.00 85.38 180 MET A CA 1
ATOM 1444 C C . MET A 1 180 ? 18.128 3.089 -3.384 1.00 85.38 180 MET A C 1
ATOM 1446 O O . MET A 1 180 ? 18.511 2.932 -4.544 1.00 85.38 180 MET A O 1
ATOM 1450 N N . SER A 1 181 ? 18.487 4.139 -2.643 1.00 70.44 181 SER A N 1
ATOM 1451 C CA . SER A 1 181 ? 19.383 5.181 -3.149 1.00 70.44 181 SER A CA 1
ATOM 1452 C C . SER A 1 181 ? 20.759 4.596 -3.518 1.00 70.44 181 SER A C 1
ATOM 1454 O O . SER A 1 181 ? 21.218 3.626 -2.912 1.00 70.44 181 SER A O 1
ATOM 1456 N N . GLU A 1 182 ? 21.435 5.217 -4.493 1.00 63.69 182 GLU A N 1
ATOM 1457 C CA . GLU A 1 182 ? 22.595 4.717 -5.270 1.00 63.69 182 GLU A CA 1
ATOM 1458 C C . GLU A 1 182 ? 23.794 4.132 -4.480 1.00 63.69 182 GLU A C 1
ATOM 1460 O O . GLU A 1 182 ? 24.665 3.487 -5.065 1.00 63.69 182 GLU A O 1
ATOM 1465 N N . MET A 1 183 ? 23.852 4.290 -3.158 1.00 54.50 183 MET A N 1
ATOM 1466 C CA . MET A 1 183 ? 25.007 3.920 -2.338 1.00 54.50 183 MET A CA 1
ATOM 1467 C C . MET A 1 183 ? 25.068 2.432 -1.925 1.00 54.50 183 MET A C 1
ATOM 1469 O O . MET A 1 183 ? 26.051 2.026 -1.312 1.00 54.50 183 MET A O 1
ATOM 1473 N N . ILE A 1 184 ? 24.065 1.606 -2.264 1.00 52.47 184 ILE A N 1
ATOM 1474 C CA . ILE A 1 184 ? 24.070 0.153 -1.964 1.00 52.47 184 ILE A CA 1
ATOM 1475 C C . ILE A 1 184 ? 24.304 -0.711 -3.213 1.00 52.47 184 ILE A C 1
ATOM 1477 O O . ILE A 1 184 ? 25.017 -1.712 -3.138 1.00 52.47 184 ILE A O 1
ATOM 1481 N N . ALA A 1 185 ? 23.755 -0.337 -4.374 1.00 50.31 185 ALA A N 1
ATOM 1482 C CA . ALA A 1 185 ? 23.855 -1.160 -5.587 1.00 50.31 185 ALA A CA 1
ATOM 1483 C C . ALA A 1 185 ? 25.309 -1.325 -6.079 1.00 50.31 185 ALA A C 1
ATOM 1485 O O . ALA A 1 185 ? 25.679 -2.367 -6.617 1.00 50.31 185 ALA A O 1
ATOM 1486 N N . THR A 1 186 ? 26.160 -0.325 -5.836 1.00 47.41 186 THR A N 1
ATOM 1487 C CA . THR A 1 186 ? 27.578 -0.331 -6.229 1.00 47.41 186 THR A CA 1
ATOM 1488 C C . THR A 1 186 ? 28.488 -1.124 -5.286 1.00 47.41 186 THR A C 1
ATOM 1490 O O . THR A 1 186 ? 29.554 -1.559 -5.719 1.00 47.41 186 THR A O 1
ATOM 1493 N N . ALA A 1 187 ? 28.090 -1.359 -4.030 1.00 46.75 187 ALA A N 1
ATOM 1494 C CA . ALA A 1 187 ? 28.905 -2.114 -3.073 1.00 46.75 187 ALA A CA 1
ATOM 1495 C C . ALA A 1 187 ? 28.898 -3.627 -3.365 1.00 46.75 187 ALA A C 1
ATOM 1497 O O . ALA A 1 187 ? 29.937 -4.275 -3.254 1.00 46.75 187 ALA A O 1
ATOM 1498 N N . ASN A 1 188 ? 27.755 -4.164 -3.811 1.00 46.97 188 ASN A N 1
ATOM 1499 C CA . ASN A 1 188 ? 27.599 -5.593 -4.108 1.00 46.97 188 ASN A CA 1
ATOM 1500 C C . ASN A 1 188 ? 28.042 -5.977 -5.528 1.00 46.97 188 ASN A C 1
ATOM 1502 O O . ASN A 1 188 ? 28.489 -7.096 -5.743 1.00 46.97 188 ASN A O 1
ATOM 1506 N N . ALA A 1 189 ? 27.959 -5.064 -6.503 1.00 46.31 189 ALA A N 1
ATOM 1507 C CA . ALA A 1 189 ? 28.420 -5.349 -7.865 1.00 46.31 189 ALA A CA 1
ATOM 1508 C C . ALA A 1 189 ? 29.945 -5.566 -7.927 1.00 46.31 189 ALA A C 1
ATOM 1510 O O . ALA A 1 189 ? 30.408 -6.467 -8.617 1.00 46.31 189 ALA A O 1
ATOM 1511 N N . LYS A 1 190 ? 30.722 -4.809 -7.136 1.00 39.62 190 LYS A N 1
ATOM 1512 C CA . LYS A 1 190 ? 32.182 -4.986 -7.051 1.00 39.62 190 LYS A CA 1
ATOM 1513 C C . LYS A 1 190 ? 32.609 -6.295 -6.387 1.00 39.62 190 LYS A C 1
ATOM 1515 O O . LYS A 1 190 ? 33.663 -6.812 -6.716 1.00 39.62 190 LYS A O 1
ATOM 1520 N N . SER A 1 191 ? 31.812 -6.831 -5.464 1.00 37.88 191 SER A N 1
ATOM 1521 C CA . SER A 1 191 ? 32.153 -8.066 -4.742 1.00 37.88 191 SER A CA 1
ATOM 1522 C C . SER A 1 191 ? 31.839 -9.339 -5.538 1.00 37.88 191 SER A C 1
ATOM 1524 O O . SER A 1 191 ? 32.299 -10.412 -5.164 1.00 37.88 191 SER A O 1
ATOM 1526 N N . ILE A 1 192 ? 31.079 -9.233 -6.634 1.00 45.81 192 ILE A N 1
ATOM 1527 C CA . ILE A 1 192 ? 30.753 -10.360 -7.523 1.00 45.81 192 ILE A CA 1
ATOM 1528 C C . ILE A 1 192 ? 31.786 -10.496 -8.657 1.00 45.81 192 ILE A C 1
ATOM 1530 O O . ILE A 1 192 ? 31.968 -11.589 -9.179 1.00 45.81 192 ILE A O 1
ATOM 1534 N N . GLU A 1 193 ? 32.510 -9.426 -9.002 1.00 40.00 193 GLU A N 1
ATOM 1535 C CA . GLU A 1 193 ? 33.613 -9.470 -9.980 1.00 40.00 193 GLU A CA 1
ATOM 1536 C C . GLU A 1 193 ? 34.941 -10.002 -9.394 1.00 40.00 193 GLU A C 1
ATOM 1538 O O . GLU A 1 193 ? 35.899 -10.195 -10.140 1.00 40.00 193 GLU A O 1
ATOM 1543 N N . GLU A 1 194 ? 35.009 -10.273 -8.083 1.00 32.81 194 GLU A N 1
ATOM 1544 C CA . GLU A 1 194 ? 36.205 -10.791 -7.391 1.00 32.81 194 GLU A CA 1
ATOM 1545 C C . GLU A 1 194 ? 36.105 -12.277 -6.964 1.00 32.81 194 GLU A C 1
ATOM 1547 O O . GLU A 1 194 ? 36.891 -12.723 -6.124 1.00 32.81 194 GLU A O 1
ATOM 1552 N N . ILE A 1 195 ? 35.184 -13.065 -7.541 1.00 36.34 195 ILE A N 1
ATOM 1553 C CA . ILE A 1 195 ? 35.117 -14.535 -7.353 1.00 36.34 195 ILE A CA 1
ATOM 1554 C C . ILE A 1 195 ? 35.400 -15.268 -8.664 1.00 36.34 195 ILE A C 1
ATOM 1556 O O . ILE A 1 195 ? 34.735 -14.949 -9.674 1.00 36.34 195 ILE A O 1
#